Protein AF-A0A2D6TZF5-F1 (afdb_monomer)

Radius of gyration: 27.75 Å; Cα contacts (8 Å, |Δi|>4): 364; chains: 1; bounding box: 55×49×96 Å

Sequence (246 aa):
MKRGQVTTFIIVAVVILFVIVITVVFLQENKSEFSQIDPSIIEIRSLIMNCIEESGKKSLKLIGNQGGYYNKPNNYYNLGWTFIPYYYLKGQEFNPSIDEVEKEISKLINKNFNICIENQDFNNYLVSHSNPKSEIIIEEDKTLITIDSQVSINKEKNSEEIDLKKLPIEIPSKLLNMIDLSRFITESHANYEGNICISCISNKAGEYNLTVKIYDIENLTQFIAIFSNDNVSHPELFQFANKYNE

Solvent-accessible surface area (backbone atoms only — not comparable to full-atom values): 13670 Å² total; per-residue (Å²): 143,83,74,73,62,63,60,53,55,54,52,52,54,53,53,52,50,50,52,52,53,52,51,52,51,58,57,52,69,68,59,58,84,77,64,82,72,54,69,65,55,56,51,52,52,49,52,52,52,52,43,50,52,52,42,46,56,54,36,54,51,51,23,22,57,21,47,43,35,69,65,87,63,95,54,57,48,79,70,85,86,52,58,31,32,33,34,29,52,63,93,42,81,53,68,76,52,71,72,53,28,32,51,29,46,23,55,48,40,39,56,44,49,54,57,55,59,75,74,56,86,58,88,81,46,51,73,50,67,53,81,58,47,49,49,54,48,77,38,70,62,29,33,41,41,32,35,49,30,48,36,39,43,35,44,99,89,50,75,49,78,46,60,35,56,82,54,64,44,79,43,81,36,56,61,43,52,50,54,52,49,52,49,50,54,52,53,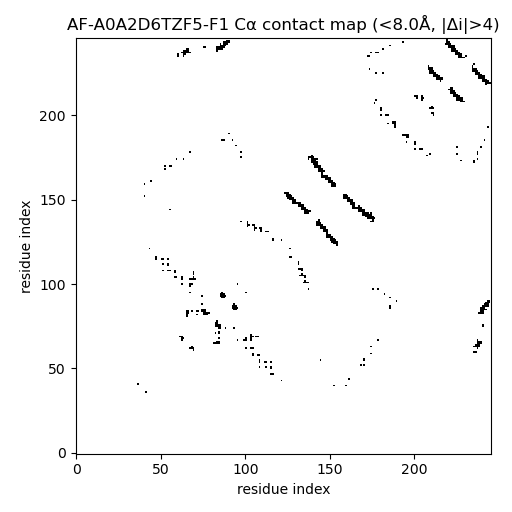48,27,69,74,45,86,72,43,74,61,61,68,59,53,52,52,56,27,53,78,66,50,36,46,80,47,80,42,82,64,70,84,61,25,34,42,39,40,39,31,44,64,88,34,88,91,69,45,55,46,35,25,36,25,38,32,55,72,134

Mean predicted aligned error: 8.27 Å

Structure (mmCIF, N/CA/C/O backbone):
data_AF-A0A2D6TZF5-F1
#
_entry.id   AF-A0A2D6TZF5-F1
#
loop_
_atom_site.group_PDB
_atom_site.id
_atom_site.type_symbol
_atom_site.label_atom_id
_atom_site.label_alt_id
_atom_site.label_comp_id
_atom_site.label_asym_id
_atom_site.label_entity_id
_atom_site.label_seq_id
_atom_site.pdbx_PDB_ins_code
_atom_site.Cartn_x
_atom_site.Cartn_y
_atom_site.Cartn_z
_atom_site.occupancy
_atom_site.B_iso_or_equiv
_atom_site.auth_seq_id
_atom_site.auth_comp_id
_atom_site.auth_asym_id
_atom_site.auth_atom_id
_atom_site.pdbx_PDB_model_num
ATOM 1 N N . MET A 1 1 ? -17.102 -34.369 -67.869 1.00 54.50 1 MET A N 1
ATOM 2 C CA . MET A 1 1 ? -16.702 -33.339 -66.882 1.00 54.50 1 MET A CA 1
ATOM 3 C C . MET A 1 1 ? -15.338 -33.687 -66.271 1.00 54.50 1 MET A C 1
ATOM 5 O O . MET A 1 1 ? -15.313 -34.397 -65.283 1.00 54.50 1 MET A O 1
ATOM 9 N N . LYS A 1 2 ? -14.204 -33.271 -66.867 1.00 56.75 2 LYS A N 1
ATOM 10 C CA . LYS A 1 2 ? -12.846 -33.397 -66.262 1.00 56.75 2 LYS A CA 1
ATOM 11 C C . LYS A 1 2 ? -11.860 -32.281 -66.688 1.00 56.75 2 LYS A C 1
ATOM 13 O O . LYS A 1 2 ? -10.657 -32.444 -66.559 1.00 56.75 2 LYS A O 1
ATOM 18 N N . ARG A 1 3 ? -12.342 -31.144 -67.221 1.00 57.31 3 ARG A N 1
ATOM 19 C CA . ARG A 1 3 ? -11.482 -30.016 -67.664 1.00 57.31 3 ARG A CA 1
ATOM 20 C C . ARG A 1 3 ? -11.604 -28.739 -66.815 1.00 57.31 3 ARG A C 1
ATOM 22 O O . ARG A 1 3 ? -10.764 -27.865 -66.951 1.00 57.31 3 ARG A O 1
ATOM 29 N N . GLY A 1 4 ? -12.589 -28.654 -65.913 1.00 58.03 4 GLY A N 1
ATOM 30 C CA . GLY A 1 4 ? -12.782 -27.500 -65.015 1.00 58.03 4 GLY A CA 1
ATOM 31 C C . GLY A 1 4 ? -12.064 -27.593 -63.663 1.00 58.03 4 GLY A C 1
ATOM 32 O O . GLY A 1 4 ? -12.026 -26.609 -62.942 1.00 58.03 4 GLY A O 1
ATOM 33 N N . GLN A 1 5 ? -11.500 -28.757 -63.319 1.00 65.12 5 GLN A N 1
ATOM 34 C CA . GLN A 1 5 ? -10.784 -28.966 -62.050 1.00 65.12 5 GLN A CA 1
ATOM 35 C C . GLN A 1 5 ? -9.341 -28.446 -62.108 1.00 65.12 5 GLN A C 1
ATOM 37 O O . GLN A 1 5 ? -8.804 -27.974 -61.113 1.00 65.12 5 GLN A O 1
ATOM 42 N N . VAL A 1 6 ? -8.714 -28.500 -63.287 1.00 78.00 6 VAL A N 1
ATOM 43 C CA . VAL A 1 6 ? -7.310 -28.099 -63.466 1.00 78.00 6 VAL A CA 1
ATOM 44 C C . VAL A 1 6 ? -7.140 -26.590 -63.266 1.00 78.00 6 VAL A C 1
ATOM 46 O O . VAL A 1 6 ? -6.181 -26.157 -62.637 1.00 78.00 6 VAL A O 1
ATOM 49 N N . THR A 1 7 ? -8.101 -25.783 -63.721 1.00 85.75 7 THR A N 1
ATOM 50 C CA . THR A 1 7 ? -8.085 -24.327 -63.515 1.00 85.75 7 THR A CA 1
ATOM 51 C C . THR A 1 7 ? -8.274 -23.946 -62.049 1.00 85.75 7 THR A C 1
ATOM 53 O O . THR A 1 7 ? -7.663 -22.984 -61.593 1.00 85.75 7 THR A O 1
ATOM 56 N N . THR A 1 8 ? -9.047 -24.721 -61.281 1.00 84.12 8 THR A N 1
ATOM 57 C CA . THR A 1 8 ? -9.246 -24.472 -59.846 1.00 84.12 8 THR A CA 1
ATOM 58 C C . THR A 1 8 ? -7.950 -24.668 -59.061 1.00 84.12 8 THR A C 1
ATOM 60 O O . THR A 1 8 ? -7.615 -23.836 -58.224 1.00 84.12 8 THR A O 1
ATOM 63 N N . PHE A 1 9 ? -7.175 -25.711 -59.375 1.00 85.31 9 PHE A N 1
ATOM 64 C CA . PHE A 1 9 ? -5.885 -25.953 -58.720 1.00 85.31 9 PHE A CA 1
ATOM 65 C C . PHE A 1 9 ? -4.854 -24.852 -58.999 1.00 85.31 9 PHE A C 1
ATOM 67 O O . PHE A 1 9 ? -4.118 -24.466 -58.093 1.00 85.31 9 PHE A O 1
ATOM 74 N N . ILE A 1 10 ? -4.832 -24.299 -60.217 1.00 91.69 10 ILE A N 1
ATOM 75 C CA . ILE A 1 10 ? -3.913 -23.207 -60.577 1.00 91.69 10 ILE A CA 1
ATOM 76 C C . ILE A 1 10 ? -4.251 -21.930 -59.798 1.00 91.69 10 ILE A C 1
ATOM 78 O O . ILE A 1 10 ? -3.353 -21.292 -59.252 1.00 91.69 10 ILE A O 1
ATOM 82 N N . ILE A 1 11 ? -5.536 -21.577 -59.689 1.00 92.94 11 ILE A N 1
ATOM 83 C CA . ILE A 1 11 ? -5.967 -20.381 -58.949 1.00 92.94 11 ILE A CA 1
ATOM 84 C C . ILE A 1 11 ? -5.606 -20.506 -57.464 1.00 92.94 11 ILE A C 1
ATOM 86 O O . ILE A 1 11 ? -5.061 -19.569 -56.886 1.00 92.94 11 ILE A O 1
ATOM 90 N N . VAL A 1 12 ? -5.838 -21.674 -56.856 1.00 92.94 12 VAL A N 1
ATOM 91 C CA . VAL A 1 12 ? -5.504 -21.915 -55.443 1.00 92.94 12 VAL A CA 1
ATOM 92 C C . VAL A 1 12 ? -3.997 -21.799 -55.193 1.00 92.94 12 VAL A C 1
ATOM 94 O O . VAL A 1 12 ? -3.593 -21.159 -54.225 1.00 92.94 12 VAL A O 1
ATOM 97 N N . ALA A 1 13 ? -3.158 -22.343 -56.079 1.00 93.19 13 ALA A N 1
ATOM 98 C CA . ALA A 1 13 ? -1.704 -22.237 -55.948 1.00 93.19 13 ALA A CA 1
ATOM 99 C C . ALA A 1 13 ? -1.214 -20.779 -56.004 1.00 93.19 13 ALA A C 1
ATOM 101 O O . ALA A 1 13 ? -0.360 -20.384 -55.212 1.00 93.19 13 ALA A O 1
ATOM 102 N N . VAL A 1 14 ? -1.789 -19.963 -56.894 1.00 96.19 14 VAL A N 1
ATOM 103 C CA . VAL A 1 14 ? -1.453 -18.534 -57.005 1.00 96.19 14 VAL A CA 1
ATOM 104 C C . VAL A 1 14 ? -1.886 -17.767 -55.755 1.00 96.19 14 VAL A C 1
ATOM 106 O O . VAL A 1 14 ? -1.106 -16.977 -55.231 1.00 96.19 14 VAL A O 1
ATOM 109 N N . VAL A 1 15 ? -3.085 -18.031 -55.227 1.00 96.31 15 VAL A N 1
ATOM 110 C CA . VAL A 1 15 ? -3.573 -17.389 -53.993 1.00 96.31 15 VAL A CA 1
ATOM 111 C C . VAL A 1 15 ? -2.677 -17.727 -52.802 1.00 96.31 15 VAL A C 1
ATOM 113 O O . VAL A 1 15 ? -2.295 -16.827 -52.058 1.00 96.31 15 VAL A O 1
ATOM 116 N N . ILE A 1 16 ? -2.282 -18.993 -52.645 1.00 96.12 16 ILE A N 1
ATOM 117 C CA . ILE A 1 16 ? -1.361 -19.410 -51.577 1.00 96.12 16 ILE A CA 1
ATOM 118 C C . ILE A 1 16 ? -0.016 -18.685 -51.706 1.00 96.12 16 ILE A C 1
ATOM 120 O O . ILE A 1 16 ? 0.527 -18.217 -50.708 1.00 96.12 16 ILE A O 1
ATOM 124 N N . LEU A 1 17 ? 0.500 -18.537 -52.929 1.00 96.19 17 LEU A N 1
ATOM 125 C CA . LEU A 1 17 ? 1.761 -17.840 -53.175 1.00 96.19 17 LEU A CA 1
ATOM 126 C C . LEU A 1 17 ? 1.670 -16.355 -52.795 1.00 96.19 17 LEU A C 1
ATOM 128 O O . LEU A 1 17 ? 2.574 -15.843 -52.139 1.00 96.19 17 LEU A O 1
ATOM 132 N N . PHE A 1 18 ? 0.557 -15.686 -53.110 1.00 95.69 18 PHE A N 1
ATOM 133 C CA . PHE A 1 18 ? 0.315 -14.310 -52.668 1.00 95.69 18 PHE A CA 1
ATOM 134 C C . PHE A 1 18 ? 0.220 -14.189 -51.148 1.00 95.69 18 PHE A C 1
ATOM 136 O O . PHE A 1 18 ? 0.824 -13.280 -50.586 1.00 95.69 18 PHE A O 1
ATOM 143 N N . VAL A 1 19 ? -0.478 -15.109 -50.476 1.00 96.00 19 VAL A N 1
ATOM 144 C CA . VAL A 1 19 ? -0.565 -15.111 -49.008 1.00 96.00 19 VAL A CA 1
ATOM 145 C C . VAL A 1 19 ? 0.827 -15.243 -48.391 1.00 96.00 19 VAL A C 1
ATOM 147 O O . VAL A 1 19 ? 1.175 -14.445 -47.529 1.00 96.00 19 VAL A O 1
ATOM 150 N N . ILE A 1 20 ? 1.656 -16.170 -48.880 1.00 95.94 20 ILE A N 1
ATOM 151 C CA . ILE A 1 20 ? 3.028 -16.355 -48.383 1.00 95.94 20 ILE A CA 1
ATOM 152 C C . ILE A 1 20 ? 3.863 -15.088 -48.591 1.00 95.94 20 ILE A C 1
ATOM 154 O O . ILE A 1 20 ? 4.527 -14.643 -47.658 1.00 95.94 20 ILE A O 1
ATOM 158 N N . VAL A 1 21 ? 3.821 -14.485 -49.784 1.00 94.88 21 VAL A N 1
ATOM 159 C CA . VAL A 1 21 ? 4.582 -13.260 -50.079 1.00 94.88 21 VAL A CA 1
ATOM 160 C C . VAL A 1 21 ? 4.141 -12.113 -49.171 1.00 94.88 21 VAL A C 1
ATOM 162 O O . VAL A 1 21 ? 4.990 -11.449 -48.585 1.00 94.88 21 VAL A O 1
ATOM 165 N N . ILE A 1 22 ? 2.832 -11.916 -48.991 1.00 92.44 22 ILE A N 1
ATOM 166 C CA . ILE A 1 22 ? 2.290 -10.874 -48.109 1.00 92.44 22 ILE A CA 1
ATOM 167 C C . ILE A 1 22 ? 2.730 -11.117 -46.663 1.00 92.44 22 ILE A C 1
ATOM 169 O O . ILE A 1 22 ? 3.223 -10.195 -46.019 1.00 92.44 22 ILE A O 1
ATOM 173 N N . THR A 1 23 ? 2.614 -12.347 -46.155 1.00 87.12 23 THR A N 1
ATOM 174 C CA . THR A 1 23 ? 3.048 -12.682 -44.793 1.00 87.12 23 THR A CA 1
ATOM 175 C C . THR A 1 23 ? 4.548 -12.455 -44.608 1.00 87.12 23 THR A C 1
ATOM 177 O O . THR A 1 23 ? 4.949 -11.899 -43.592 1.00 87.12 23 THR A O 1
ATOM 180 N N . VAL A 1 24 ? 5.387 -12.823 -45.581 1.00 89.38 24 VAL A N 1
ATOM 181 C CA . VAL A 1 24 ? 6.840 -12.605 -45.503 1.00 89.38 24 VAL A CA 1
ATOM 182 C C . VAL A 1 24 ? 7.184 -11.117 -45.508 1.00 89.38 24 VAL A C 1
ATOM 184 O O . VAL A 1 24 ? 8.003 -10.703 -44.693 1.00 89.38 24 VAL A O 1
ATOM 187 N N . VAL A 1 25 ? 6.544 -10.312 -46.360 1.00 87.50 25 VAL A N 1
ATOM 188 C CA . VAL A 1 25 ? 6.773 -8.858 -46.418 1.00 87.50 25 VAL A CA 1
ATOM 189 C C . VAL A 1 25 ? 6.342 -8.183 -45.112 1.00 87.50 25 VAL A C 1
ATOM 191 O O . VAL A 1 25 ? 7.126 -7.434 -44.536 1.00 87.50 25 VAL A O 1
ATOM 194 N N . PHE A 1 26 ? 5.171 -8.532 -44.568 1.00 83.00 26 PHE A N 1
ATOM 195 C CA . PHE A 1 26 ? 4.712 -8.020 -43.269 1.00 83.00 26 PHE A CA 1
ATOM 196 C C . PHE A 1 26 ? 5.617 -8.443 -42.101 1.00 83.00 26 PHE A C 1
ATOM 198 O O . PHE A 1 26 ? 5.822 -7.678 -41.160 1.00 83.00 26 PHE A O 1
ATOM 205 N N . LEU A 1 27 ? 6.186 -9.652 -42.146 1.00 77.88 27 LEU A N 1
ATOM 206 C CA . LEU A 1 27 ? 7.162 -10.103 -41.149 1.00 77.88 27 LEU A CA 1
ATOM 207 C C . LEU A 1 27 ? 8.531 -9.424 -41.314 1.00 77.88 27 LEU A C 1
ATOM 209 O O . LEU A 1 27 ? 9.272 -9.323 -40.338 1.00 77.88 27 LEU A O 1
ATOM 213 N N . GLN A 1 28 ? 8.886 -8.974 -42.521 1.00 72.50 28 GLN A N 1
ATOM 214 C CA . GLN A 1 28 ? 10.136 -8.257 -42.782 1.00 72.50 28 GLN A CA 1
ATOM 215 C C . GLN A 1 28 ? 10.055 -6.782 -42.386 1.00 72.50 28 GLN A C 1
ATOM 217 O O . GLN A 1 28 ? 11.013 -6.284 -41.804 1.00 72.50 28 GLN A O 1
ATOM 222 N N . GLU A 1 29 ? 8.928 -6.108 -42.620 1.00 62.97 29 GLU A N 1
ATOM 223 C CA . GLU A 1 29 ? 8.730 -4.720 -42.172 1.00 62.97 29 GLU A CA 1
ATOM 224 C C . GLU A 1 29 ? 8.644 -4.606 -40.641 1.00 62.97 29 GLU A C 1
ATOM 226 O O . GLU A 1 29 ? 9.069 -3.604 -40.075 1.00 62.97 29 GLU A O 1
ATOM 231 N N . ASN A 1 30 ? 8.214 -5.670 -39.951 1.00 56.38 30 ASN A N 1
ATOM 232 C CA . ASN A 1 30 ? 8.245 -5.752 -38.485 1.00 56.38 30 ASN A CA 1
ATOM 233 C C . ASN A 1 30 ? 9.602 -6.176 -37.899 1.00 56.38 30 ASN A C 1
ATOM 235 O O . ASN A 1 30 ? 9.745 -6.236 -36.678 1.00 56.38 30 ASN A O 1
ATOM 239 N N . LYS A 1 31 ? 10.627 -6.419 -38.727 1.00 50.06 31 LYS A N 1
ATOM 240 C CA . LYS A 1 31 ? 12.020 -6.380 -38.260 1.00 50.06 31 LYS A CA 1
ATOM 241 C C . LYS A 1 31 ? 12.483 -4.925 -38.231 1.00 50.06 31 LYS A C 1
ATOM 243 O O . LYS A 1 31 ? 13.452 -4.567 -38.897 1.00 50.06 31 LYS A O 1
ATOM 248 N N . SER A 1 32 ? 11.790 -4.088 -37.454 1.00 50.38 32 SER A N 1
ATOM 249 C CA . SER A 1 32 ? 12.400 -2.853 -36.967 1.00 50.38 32 SER A CA 1
ATOM 250 C C . SER A 1 32 ? 13.724 -3.238 -36.326 1.00 50.38 32 SER A C 1
ATOM 252 O O . SER A 1 32 ? 13.773 -4.264 -35.644 1.00 50.38 32 SER A O 1
ATOM 254 N N . GLU A 1 33 ? 14.768 -2.455 -36.579 1.00 48.34 33 GLU A N 1
ATOM 255 C CA . GLU A 1 33 ? 16.085 -2.559 -35.960 1.00 48.34 33 GLU A CA 1
ATOM 256 C C . GLU A 1 33 ? 15.980 -3.081 -34.521 1.00 48.34 33 GLU A C 1
ATOM 258 O O . GLU A 1 33 ? 15.733 -2.329 -33.583 1.00 48.34 33 GLU A O 1
ATOM 263 N N . PHE A 1 34 ? 16.164 -4.391 -34.331 1.00 47.06 34 PHE A N 1
ATOM 264 C CA . PHE A 1 34 ? 16.586 -4.916 -33.045 1.00 47.06 34 PHE A CA 1
ATOM 265 C C . PHE A 1 34 ? 18.036 -4.459 -32.939 1.00 47.06 34 PHE A C 1
ATOM 267 O O . PHE A 1 34 ? 18.972 -5.202 -33.245 1.00 47.06 34 PHE A O 1
ATOM 274 N N . SER A 1 35 ? 18.217 -3.182 -32.599 1.00 58.25 35 SER A N 1
ATOM 275 C CA . SER A 1 35 ? 19.436 -2.731 -31.963 1.00 58.25 35 SER A CA 1
ATOM 276 C C . SER A 1 35 ? 19.702 -3.750 -30.861 1.00 58.25 35 SER A C 1
ATOM 278 O O . SER A 1 35 ? 18.809 -4.101 -30.087 1.00 58.25 35 SER A O 1
ATOM 280 N N . GLN A 1 36 ? 20.888 -4.354 -30.882 1.00 66.94 36 GLN A N 1
ATOM 281 C CA . GLN A 1 36 ? 21.314 -5.215 -29.790 1.00 66.94 36 GLN A CA 1
ATOM 282 C C . GLN A 1 36 ? 21.307 -4.334 -28.543 1.00 66.94 36 GLN A C 1
ATOM 284 O O . GLN A 1 36 ? 22.229 -3.544 -28.349 1.00 66.94 36 GLN A O 1
ATOM 289 N N . ILE A 1 37 ? 20.221 -4.403 -27.768 1.00 73.69 37 ILE A N 1
ATOM 290 C CA . ILE A 1 37 ? 20.110 -3.703 -26.496 1.00 73.69 37 ILE A CA 1
ATOM 291 C C . ILE A 1 37 ? 21.286 -4.198 -25.669 1.00 73.69 37 ILE A C 1
ATOM 293 O O . ILE A 1 37 ? 21.480 -5.407 -25.513 1.00 73.69 37 ILE A O 1
ATOM 297 N N . ASP A 1 38 ? 22.103 -3.256 -25.214 1.00 82.12 38 ASP A N 1
ATOM 298 C CA . ASP A 1 38 ? 23.252 -3.542 -24.373 1.00 82.12 38 ASP A CA 1
ATOM 299 C C . ASP A 1 38 ? 22.765 -4.358 -23.158 1.00 82.12 38 ASP A C 1
ATOM 301 O O . ASP A 1 38 ? 21.874 -3.888 -22.440 1.00 82.12 38 ASP A O 1
ATOM 305 N N . PRO A 1 39 ? 23.294 -5.575 -22.916 1.00 85.56 39 PRO A N 1
ATOM 306 C CA . PRO A 1 39 ? 22.880 -6.408 -21.789 1.00 85.56 39 PRO A CA 1
ATOM 307 C C . PRO A 1 39 ? 22.903 -5.673 -20.443 1.00 85.56 39 PRO A C 1
ATOM 309 O O . PRO A 1 39 ? 22.072 -5.951 -19.580 1.00 85.56 39 PRO A O 1
ATOM 312 N N . SER A 1 40 ? 23.794 -4.692 -20.276 1.00 87.06 40 SER A N 1
ATOM 313 C CA . SER A 1 40 ? 23.847 -3.861 -19.073 1.00 87.06 40 SER A CA 1
ATOM 314 C C . SER A 1 40 ? 22.633 -2.937 -18.916 1.00 87.06 40 SER A C 1
ATOM 316 O O . SER A 1 40 ? 22.223 -2.673 -17.789 1.00 87.06 40 SER A O 1
ATOM 318 N N . ILE A 1 41 ? 22.002 -2.473 -20.001 1.00 87.69 41 ILE A N 1
ATOM 319 C CA . ILE A 1 41 ? 20.773 -1.667 -19.901 1.00 87.69 41 ILE A CA 1
ATOM 320 C C . ILE A 1 41 ? 19.592 -2.536 -19.455 1.00 87.69 41 ILE A C 1
ATOM 322 O O . ILE A 1 41 ? 18.771 -2.096 -18.650 1.00 87.69 41 ILE A O 1
ATOM 326 N N . ILE A 1 42 ? 19.541 -3.798 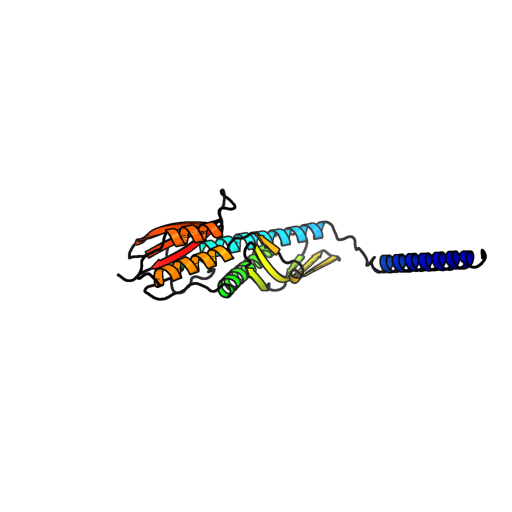-19.897 1.00 89.81 42 ILE A N 1
ATOM 327 C CA . ILE A 1 42 ? 18.538 -4.768 -19.428 1.00 89.81 42 ILE A CA 1
ATOM 328 C C . ILE A 1 42 ? 18.672 -4.981 -17.914 1.00 89.81 42 ILE A C 1
ATOM 330 O O . ILE A 1 42 ? 17.667 -4.994 -17.201 1.00 89.81 42 ILE A O 1
ATOM 334 N N . GLU A 1 43 ? 19.903 -5.100 -17.411 1.00 91.12 43 GLU A N 1
ATOM 335 C CA . GLU A 1 43 ? 20.178 -5.217 -15.977 1.00 91.12 43 GLU A CA 1
ATOM 336 C C . GLU A 1 43 ? 19.730 -3.965 -15.207 1.00 91.12 43 GLU A C 1
ATOM 338 O O . GLU A 1 43 ? 18.989 -4.086 -14.233 1.00 91.12 43 GLU A O 1
ATOM 343 N N . ILE A 1 44 ? 20.079 -2.762 -15.680 1.00 91.56 44 ILE A N 1
ATOM 344 C CA . ILE A 1 44 ? 19.653 -1.492 -15.063 1.00 91.56 44 ILE A CA 1
ATOM 345 C C . ILE A 1 44 ? 18.130 -1.377 -15.038 1.00 91.56 44 ILE A C 1
ATOM 347 O O . ILE A 1 44 ? 17.549 -1.043 -1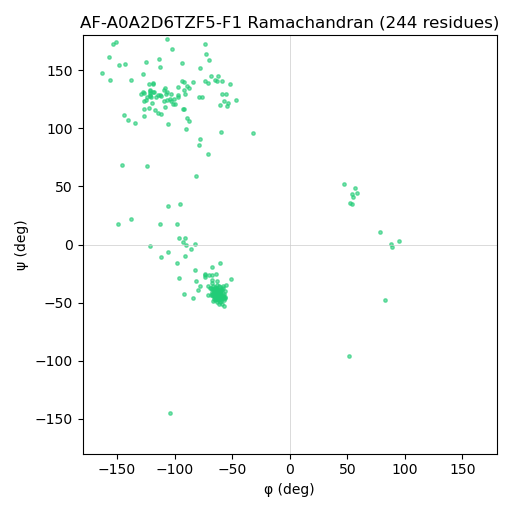4.005 1.00 91.56 44 ILE A O 1
ATOM 351 N N . ARG A 1 45 ? 17.461 -1.706 -16.146 1.00 91.75 45 ARG A N 1
ATOM 352 C CA . ARG A 1 45 ? 16.000 -1.731 -16.214 1.00 91.75 45 ARG A CA 1
ATOM 353 C C . ARG A 1 45 ? 15.419 -2.684 -15.175 1.00 91.75 45 ARG A C 1
ATOM 355 O O . ARG A 1 45 ? 14.481 -2.310 -14.477 1.00 91.75 45 ARG A O 1
ATOM 362 N N . SER A 1 46 ? 15.972 -3.889 -15.045 1.00 92.56 46 SER A N 1
ATOM 363 C CA . SER A 1 46 ? 15.525 -4.844 -14.030 1.00 92.56 46 SER A CA 1
ATOM 364 C C . SER A 1 46 ? 15.753 -4.322 -12.612 1.00 92.56 46 SER A C 1
ATOM 366 O O . SER A 1 46 ? 14.875 -4.489 -11.770 1.00 92.56 46 SER A O 1
ATOM 368 N N . LEU A 1 47 ? 16.892 -3.678 -12.339 1.00 93.06 47 LEU A N 1
ATOM 369 C CA . LEU A 1 47 ? 17.189 -3.077 -11.036 1.00 93.06 47 LEU A CA 1
ATOM 370 C C . LEU A 1 47 ? 16.174 -1.989 -10.679 1.00 93.06 47 LEU A C 1
ATOM 372 O O . LEU A 1 47 ? 15.648 -1.989 -9.567 1.00 93.06 47 LEU A O 1
ATOM 376 N N . ILE A 1 48 ? 15.850 -1.112 -11.631 1.00 92.94 48 ILE A N 1
ATOM 377 C CA . ILE A 1 48 ? 14.843 -0.061 -11.453 1.00 92.94 48 ILE A CA 1
ATOM 378 C C . ILE A 1 48 ? 13.473 -0.685 -11.174 1.00 92.94 48 ILE A C 1
ATOM 380 O O . ILE A 1 48 ? 12.848 -0.339 -10.175 1.00 92.94 48 ILE A O 1
ATOM 384 N N . MET A 1 49 ? 13.024 -1.639 -11.996 1.00 94.25 49 MET A N 1
ATOM 385 C CA . MET A 1 49 ? 11.713 -2.276 -11.814 1.00 94.25 49 MET A CA 1
ATOM 386 C C . MET A 1 49 ? 11.600 -2.991 -10.465 1.00 94.25 49 MET A C 1
ATOM 388 O O . MET A 1 49 ? 10.628 -2.771 -9.743 1.00 94.25 49 MET A O 1
ATOM 392 N N . ASN A 1 50 ? 12.618 -3.763 -10.078 1.00 94.81 50 ASN A N 1
ATOM 393 C CA . ASN A 1 50 ? 12.656 -4.443 -8.782 1.00 94.81 50 ASN A CA 1
ATOM 394 C C . ASN A 1 50 ? 12.609 -3.441 -7.625 1.00 94.81 50 ASN A C 1
ATOM 396 O O . ASN A 1 50 ? 11.923 -3.645 -6.628 1.00 94.81 50 ASN A O 1
ATOM 400 N N . CYS A 1 51 ? 13.333 -2.334 -7.750 1.00 93.50 51 CYS A N 1
ATOM 401 C CA . CYS A 1 51 ? 13.374 -1.316 -6.719 1.00 93.50 51 CYS A CA 1
ATOM 402 C C . CYS A 1 51 ? 12.028 -0.576 -6.573 1.00 93.50 51 CYS A C 1
ATOM 404 O O . CYS A 1 51 ? 11.595 -0.316 -5.446 1.00 93.50 51 CYS A O 1
ATOM 406 N N . ILE A 1 52 ? 11.318 -0.310 -7.676 1.00 94.12 52 ILE A N 1
ATOM 407 C CA . ILE A 1 52 ? 9.955 0.236 -7.639 1.00 94.12 52 ILE A CA 1
ATOM 408 C C . ILE A 1 52 ? 8.988 -0.771 -7.007 1.00 94.12 52 ILE A C 1
ATOM 410 O O . ILE A 1 52 ? 8.196 -0.386 -6.148 1.00 94.12 52 ILE A O 1
ATOM 414 N N . GLU A 1 53 ? 9.062 -2.048 -7.384 1.00 96.31 53 GLU A N 1
ATOM 415 C CA . GLU A 1 53 ? 8.218 -3.105 -6.821 1.00 96.31 53 GLU A CA 1
ATOM 416 C C . GLU A 1 53 ? 8.416 -3.230 -5.300 1.00 96.31 53 GLU A C 1
ATOM 418 O O . GLU A 1 53 ? 7.452 -3.211 -4.531 1.00 96.31 53 GLU A O 1
ATOM 423 N N . GLU A 1 54 ? 9.666 -3.260 -4.838 1.00 95.25 54 GLU A N 1
ATOM 424 C CA . GLU A 1 54 ? 9.999 -3.310 -3.413 1.00 95.25 54 GLU A CA 1
ATOM 425 C C . GLU A 1 54 ? 9.569 -2.039 -2.670 1.00 95.25 54 GLU A C 1
ATOM 427 O O . GLU A 1 54 ? 9.105 -2.099 -1.527 1.00 95.25 54 GLU A O 1
ATOM 432 N N . SER A 1 55 ? 9.680 -0.879 -3.319 1.00 94.38 55 SER A N 1
ATOM 433 C CA . SER A 1 55 ? 9.134 0.379 -2.809 1.00 94.38 55 SER A CA 1
ATOM 434 C C . SER A 1 55 ? 7.613 0.301 -2.659 1.00 94.38 55 SER A C 1
ATOM 436 O O . SER A 1 55 ? 7.092 0.668 -1.603 1.00 94.38 55 SER A O 1
ATOM 438 N N . GLY A 1 56 ? 6.899 -0.239 -3.649 1.00 96.19 56 GLY A N 1
ATOM 439 C CA . GLY A 1 56 ? 5.462 -0.494 -3.579 1.00 96.19 56 GLY A CA 1
ATOM 440 C C . GLY A 1 56 ? 5.093 -1.390 -2.395 1.00 96.19 56 GLY A C 1
ATOM 441 O O . GLY A 1 56 ? 4.305 -0.977 -1.546 1.00 96.19 56 GLY A O 1
ATOM 442 N N . LYS A 1 57 ? 5.738 -2.558 -2.250 1.00 97.06 57 LYS A N 1
ATOM 443 C CA . LYS A 1 57 ? 5.485 -3.501 -1.138 1.00 97.06 57 LYS A CA 1
ATOM 444 C C . LYS A 1 57 ? 5.694 -2.854 0.231 1.00 97.06 57 LYS A C 1
ATOM 446 O O . LYS A 1 57 ? 4.858 -2.983 1.126 1.00 97.06 57 LYS A O 1
ATOM 451 N N . LYS A 1 58 ? 6.800 -2.121 0.404 1.00 95.94 58 LYS A N 1
ATOM 452 C CA . LYS A 1 58 ? 7.088 -1.374 1.642 1.00 95.94 58 LYS A CA 1
ATOM 453 C C . LYS A 1 58 ? 6.046 -0.288 1.901 1.00 95.94 58 LYS A C 1
ATOM 455 O O . LYS A 1 58 ? 5.672 -0.079 3.054 1.00 95.94 58 LYS A O 1
ATOM 460 N N . SER A 1 59 ? 5.579 0.376 0.845 1.00 96.44 59 SER A N 1
ATOM 461 C CA . SER A 1 59 ? 4.580 1.441 0.931 1.00 96.44 59 SER A CA 1
ATOM 462 C C . SER A 1 59 ? 3.224 0.905 1.380 1.00 96.44 59 SER A C 1
ATOM 464 O O . SER A 1 59 ? 2.669 1.426 2.343 1.00 96.44 59 SER A O 1
ATOM 466 N N . LEU A 1 60 ? 2.737 -0.181 0.770 1.00 97.50 60 LEU A N 1
ATOM 467 C CA . LEU A 1 60 ? 1.491 -0.841 1.175 1.00 97.50 60 LEU A CA 1
ATOM 468 C C . LEU A 1 60 ? 1.553 -1.318 2.628 1.00 97.50 60 LEU A C 1
ATOM 470 O O . LEU A 1 60 ? 0.639 -1.054 3.406 1.00 97.50 60 LEU A O 1
ATOM 474 N N . LYS A 1 61 ? 2.672 -1.935 3.028 1.00 97.12 61 LYS A N 1
ATOM 475 C CA . LYS A 1 61 ? 2.880 -2.370 4.413 1.00 97.12 61 LYS A CA 1
ATOM 476 C C . LYS A 1 61 ?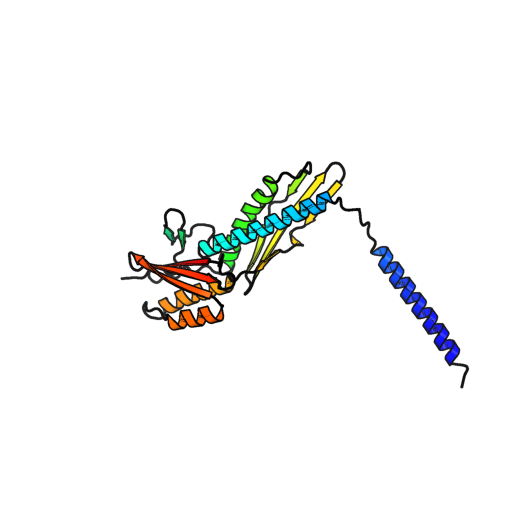 2.848 -1.202 5.401 1.00 97.12 61 LYS A C 1
ATOM 478 O O . LYS A 1 61 ? 2.244 -1.319 6.463 1.00 97.12 61 LYS A O 1
ATOM 483 N N . LEU A 1 62 ? 3.508 -0.086 5.081 1.00 96.88 62 LEU A N 1
ATOM 484 C CA . LEU A 1 62 ? 3.506 1.093 5.950 1.00 96.88 62 LEU A CA 1
ATOM 485 C C . LEU A 1 62 ? 2.103 1.702 6.059 1.00 96.88 62 LEU A C 1
ATOM 487 O O . LEU A 1 62 ? 1.660 1.986 7.166 1.00 96.88 62 LEU A O 1
ATOM 491 N N . ILE A 1 63 ? 1.408 1.851 4.932 1.00 97.62 63 ILE A N 1
ATOM 492 C CA . ILE A 1 63 ? 0.051 2.400 4.868 1.00 97.62 63 ILE A CA 1
ATOM 493 C C . ILE A 1 63 ? -0.933 1.534 5.655 1.00 97.62 63 ILE A C 1
ATOM 495 O O . ILE A 1 63 ? -1.707 2.072 6.444 1.00 97.62 63 ILE A O 1
ATOM 499 N N . GLY A 1 64 ? -0.875 0.207 5.514 1.00 97.50 64 GLY A N 1
ATOM 500 C CA . GLY A 1 64 ? -1.696 -0.702 6.314 1.00 97.50 64 GLY A CA 1
ATOM 501 C C . GLY A 1 64 ? -1.418 -0.544 7.811 1.00 97.50 64 GLY A C 1
ATOM 502 O O . GLY A 1 64 ? -2.326 -0.280 8.604 1.00 97.50 64 GLY A O 1
ATOM 503 N N . ASN A 1 65 ? -0.139 -0.544 8.196 1.00 96.69 65 ASN A N 1
ATOM 504 C CA . ASN A 1 65 ? 0.279 -0.281 9.575 1.00 96.69 65 ASN A CA 1
ATOM 505 C C . ASN A 1 65 ? -0.129 1.114 10.085 1.00 96.69 65 ASN A C 1
ATOM 507 O O . ASN A 1 65 ? -0.075 1.368 11.283 1.00 96.69 65 ASN A O 1
ATOM 511 N N . GLN A 1 66 ? -0.497 2.050 9.222 1.00 97.38 66 GLN A N 1
ATOM 512 C CA . GLN A 1 66 ? -0.928 3.393 9.611 1.00 97.38 66 GLN A CA 1
ATOM 513 C C . GLN A 1 66 ? -2.410 3.633 9.308 1.00 97.38 66 GLN A C 1
ATOM 515 O O . GLN A 1 66 ? -2.859 4.779 9.278 1.00 97.38 66 GLN A O 1
ATOM 520 N N . GLY A 1 67 ? -3.176 2.558 9.100 1.00 97.69 67 GLY A N 1
ATOM 521 C CA . GLY A 1 67 ? -4.619 2.610 8.886 1.00 97.69 67 GLY A CA 1
ATOM 522 C C . GLY A 1 67 ? -4.997 3.473 7.690 1.00 97.69 67 GLY A C 1
ATOM 523 O O . GLY A 1 67 ? -5.886 4.312 7.795 1.00 97.69 67 GLY A O 1
ATOM 524 N N . GLY A 1 68 ? -4.284 3.332 6.575 1.00 97.81 68 GLY A N 1
ATOM 525 C CA . GLY A 1 68 ? -4.594 4.044 5.335 1.00 97.81 68 GLY A CA 1
ATOM 526 C C . GLY A 1 68 ? -3.931 5.416 5.183 1.00 97.81 68 GLY A C 1
ATOM 527 O O . GLY A 1 68 ? -4.088 6.039 4.138 1.00 97.81 68 GLY A O 1
ATOM 528 N N . TYR A 1 69 ? -3.168 5.888 6.173 1.00 98.06 69 TYR A N 1
ATOM 529 C CA . TYR A 1 69 ? -2.569 7.225 6.156 1.00 98.06 69 TYR A CA 1
ATOM 530 C C . TYR A 1 69 ? -1.046 7.179 6.101 1.00 98.06 69 TYR A C 1
ATOM 532 O O . TYR A 1 69 ? -0.420 6.576 6.962 1.00 98.06 69 TYR A O 1
ATOM 540 N N . TYR A 1 70 ? -0.426 7.894 5.160 1.00 96.69 70 TYR A N 1
ATOM 541 C CA . TYR A 1 70 ? 1.014 8.157 5.223 1.00 96.69 70 TYR A CA 1
ATOM 542 C C . TYR A 1 70 ? 1.294 9.368 6.119 1.00 96.69 70 TYR A C 1
ATOM 544 O O . TYR A 1 70 ? 2.170 9.349 6.988 1.00 96.69 70 TYR A O 1
ATOM 552 N N . ASN A 1 71 ? 0.522 10.436 5.923 1.00 94.81 71 ASN A N 1
ATOM 553 C CA . ASN A 1 71 ? 0.582 11.624 6.756 1.00 94.81 71 ASN A CA 1
ATOM 554 C C . ASN A 1 71 ? -0.333 11.475 7.963 1.00 94.81 71 ASN A C 1
ATOM 556 O O . ASN A 1 71 ? -1.499 11.115 7.843 1.00 94.81 71 ASN A O 1
ATOM 560 N N . LYS A 1 72 ? 0.190 11.839 9.131 1.00 96.31 72 LYS A N 1
ATOM 561 C CA . LYS A 1 72 ? -0.554 11.823 10.387 1.00 96.31 72 LYS A CA 1
ATOM 562 C C . LYS A 1 72 ? -1.855 12.646 10.268 1.00 96.31 72 LYS A C 1
ATOM 564 O O . LYS A 1 72 ? -1.755 13.853 10.029 1.00 96.31 72 LYS A O 1
ATOM 569 N N . PRO A 1 73 ? -3.044 12.043 10.460 1.00 97.06 73 PRO A N 1
ATOM 570 C CA . PRO A 1 73 ? -4.308 12.772 10.400 1.00 97.06 73 PRO A CA 1
ATOM 571 C C . PRO A 1 73 ? -4.499 13.652 11.643 1.00 97.06 73 PRO A C 1
ATOM 573 O O . PRO A 1 73 ? -3.729 13.579 12.601 1.00 97.06 73 PRO A O 1
ATOM 576 N N . ASN A 1 74 ? -5.543 14.484 11.654 1.00 97.12 74 ASN A N 1
ATOM 577 C CA . ASN A 1 74 ? -5.856 15.341 12.807 1.00 97.12 74 ASN A CA 1
ATOM 578 C C . ASN A 1 74 ? -6.262 14.527 14.045 1.00 97.12 74 ASN A C 1
ATOM 580 O O . ASN A 1 74 ? -5.869 14.860 15.162 1.00 97.12 74 ASN A O 1
ATOM 584 N N . ASN A 1 75 ? -7.017 13.444 13.838 1.00 97.00 75 ASN A N 1
ATOM 585 C CA . ASN A 1 75 ? -7.516 12.574 14.897 1.00 97.00 75 ASN A CA 1
ATOM 586 C C . ASN A 1 75 ? -6.722 11.269 14.908 1.00 97.00 75 ASN A C 1
ATOM 588 O O . ASN A 1 75 ? -6.919 10.396 14.066 1.00 97.00 75 ASN A O 1
ATOM 592 N N . TYR A 1 76 ? -5.818 11.135 15.874 1.00 96.75 76 TYR A N 1
ATOM 593 C CA . TYR A 1 76 ? -4.989 9.945 16.018 1.00 96.75 76 TYR A CA 1
ATOM 594 C C . TYR A 1 76 ? -4.652 9.665 17.484 1.00 96.75 76 TYR A C 1
ATOM 596 O O . TYR A 1 76 ? -4.600 10.570 18.322 1.00 96.75 76 TYR A O 1
ATOM 604 N N . TYR A 1 77 ? -4.376 8.402 17.781 1.00 94.56 77 TYR A N 1
ATOM 605 C CA . TYR A 1 77 ? -3.729 7.964 19.004 1.00 94.56 77 TYR A CA 1
ATOM 606 C C . TYR A 1 77 ? -2.211 7.920 18.795 1.00 94.56 77 TYR A C 1
ATOM 608 O O . TYR A 1 77 ? -1.721 7.367 17.808 1.00 94.56 77 TYR A O 1
ATOM 616 N N . ASN A 1 78 ? -1.454 8.539 19.701 1.00 93.50 78 ASN A N 1
ATOM 617 C CA . ASN A 1 78 ? 0.002 8.601 19.610 1.00 93.50 78 ASN A CA 1
ATOM 618 C C . ASN A 1 78 ? 0.638 7.441 20.383 1.00 93.50 78 ASN A C 1
ATOM 620 O O . ASN A 1 78 ? 0.541 7.404 21.606 1.00 93.50 78 ASN A O 1
ATOM 624 N N . LEU A 1 79 ? 1.348 6.554 19.686 1.00 88.94 79 LEU A N 1
ATOM 625 C CA . LEU A 1 79 ? 2.128 5.470 20.294 1.00 88.94 79 LEU A CA 1
ATOM 626 C C . LEU A 1 79 ? 3.587 5.875 20.582 1.00 88.94 79 LEU A C 1
ATOM 628 O O . LEU A 1 79 ? 4.404 5.041 20.963 1.00 88.94 79 LEU A O 1
ATOM 632 N N . GLY A 1 80 ? 3.947 7.144 20.370 1.00 90.56 80 GLY A N 1
ATOM 633 C CA . GLY A 1 80 ? 5.291 7.692 20.565 1.00 90.56 80 GLY A CA 1
ATOM 634 C C . GLY A 1 80 ? 6.218 7.447 19.374 1.00 90.56 80 GLY A C 1
ATOM 635 O O . GLY A 1 80 ? 6.842 8.383 18.884 1.00 90.56 80 GLY A O 1
ATOM 636 N N . TRP A 1 81 ? 6.270 6.213 18.872 1.00 89.44 81 TRP A N 1
ATOM 637 C CA . TRP A 1 81 ? 7.063 5.824 17.695 1.00 89.44 81 TRP A CA 1
ATOM 638 C C . TRP A 1 81 ? 6.244 5.770 16.395 1.00 89.44 81 TRP A C 1
ATOM 640 O O . TRP A 1 81 ? 6.814 5.770 15.307 1.00 89.44 81 TRP A O 1
ATOM 650 N N . THR A 1 82 ? 4.913 5.739 16.498 1.00 93.25 82 THR A N 1
ATOM 651 C CA . THR A 1 82 ? 3.981 5.838 15.368 1.00 93.25 82 THR A CA 1
ATOM 652 C C . THR A 1 82 ? 2.661 6.468 15.820 1.00 93.25 82 THR A C 1
ATOM 654 O O . THR A 1 82 ? 2.447 6.717 17.010 1.00 93.25 82 THR A O 1
ATOM 657 N N . PHE A 1 83 ? 1.766 6.719 14.873 1.00 95.50 83 PHE A N 1
ATOM 658 C CA . PHE A 1 83 ? 0.384 7.103 15.127 1.00 95.50 83 PHE A CA 1
ATOM 659 C C . PHE A 1 83 ? -0.566 5.996 14.671 1.00 95.50 83 PHE A C 1
ATOM 661 O O . PHE A 1 83 ? -0.252 5.256 13.742 1.00 95.50 83 PHE A O 1
ATOM 668 N N . ILE A 1 84 ? -1.733 5.928 15.307 1.00 96.69 84 ILE A N 1
ATOM 669 C CA . ILE A 1 84 ? -2.869 5.110 14.881 1.00 96.69 84 ILE A CA 1
ATOM 670 C C . ILE A 1 84 ? -4.043 6.053 14.618 1.00 96.69 84 ILE A C 1
ATOM 672 O O . ILE A 1 84 ? -4.409 6.796 15.531 1.00 96.69 84 ILE A O 1
ATOM 676 N N . PRO A 1 85 ? -4.626 6.083 13.412 1.00 97.88 85 PRO A N 1
ATOM 677 C CA . PRO A 1 85 ? -5.763 6.952 13.133 1.00 97.88 85 PRO A CA 1
ATOM 678 C C . PRO A 1 85 ? -6.976 6.531 13.966 1.00 97.88 85 PRO A C 1
ATOM 680 O O . PRO A 1 85 ? -7.232 5.338 14.146 1.00 97.88 85 PRO A O 1
ATOM 683 N N . TYR A 1 86 ? -7.737 7.512 14.453 1.00 97.25 86 TYR A N 1
ATOM 684 C CA . TYR A 1 86 ? -9.082 7.216 14.928 1.00 97.25 86 TYR A CA 1
ATOM 685 C C . TYR A 1 86 ? -10.003 7.088 13.729 1.00 97.25 86 TYR A C 1
ATOM 687 O O . TYR A 1 86 ? -10.050 7.999 12.913 1.00 97.25 86 TYR A O 1
ATOM 695 N N . TYR A 1 87 ? -10.729 5.984 13.647 1.00 96.81 87 TYR A N 1
ATOM 696 C CA . TYR A 1 87 ? -11.774 5.759 12.648 1.00 96.81 87 TYR A CA 1
ATOM 697 C C . TYR A 1 87 ? -13.149 6.095 13.210 1.00 96.81 87 TYR A C 1
ATOM 699 O O . TYR A 1 87 ? -14.021 6.575 12.493 1.00 96.81 87 TYR A O 1
ATOM 707 N N . TYR A 1 88 ? -13.300 5.946 14.522 1.00 93.94 88 TYR A N 1
ATOM 708 C CA . TYR A 1 88 ? -14.423 6.451 15.285 1.00 93.94 88 TYR A CA 1
ATOM 709 C C . TYR A 1 88 ? -13.915 7.237 16.488 1.00 93.94 88 TYR A C 1
ATOM 711 O O . TYR A 1 88 ? -13.085 6.747 17.257 1.00 93.94 88 TYR A O 1
ATOM 719 N N . LEU A 1 89 ? -14.416 8.452 16.681 1.00 93.44 89 LEU A N 1
ATOM 720 C CA . LEU A 1 89 ? -14.084 9.269 17.841 1.00 93.44 89 LEU A CA 1
ATOM 721 C C . LEU A 1 89 ? -15.336 9.993 18.329 1.00 93.44 89 LEU A C 1
ATOM 723 O O . LEU A 1 89 ? -15.788 10.960 17.720 1.00 93.44 89 LEU A O 1
ATOM 727 N N . LYS A 1 90 ? -15.872 9.534 19.465 1.00 90.88 90 LYS A N 1
ATOM 728 C CA . LYS A 1 90 ? -16.950 10.201 20.213 1.00 90.88 90 LYS A CA 1
ATOM 729 C C . LYS A 1 90 ? -18.214 10.497 19.388 1.00 90.88 90 LYS A C 1
ATOM 731 O O . LYS A 1 90 ? -18.811 11.562 19.530 1.00 90.88 90 LYS A O 1
ATOM 736 N N . GLY A 1 91 ? -18.633 9.559 18.536 1.00 88.69 91 GLY A N 1
ATOM 737 C CA . GLY A 1 91 ? -19.831 9.720 17.698 1.00 88.69 91 GLY A CA 1
ATOM 738 C C . GLY A 1 91 ? -19.569 10.250 16.292 1.00 88.69 91 GLY A C 1
ATOM 739 O O . GLY A 1 91 ? -20.520 10.489 15.558 1.00 88.69 91 GLY A O 1
ATOM 740 N N . GLN A 1 92 ? -18.306 10.456 15.915 1.00 92.56 92 GLN A N 1
ATOM 741 C CA . GLN A 1 92 ? -17.925 10.900 14.576 1.00 92.56 92 GLN A CA 1
ATOM 742 C C . GLN A 1 92 ? -17.047 9.855 13.892 1.00 92.56 92 GLN A C 1
ATOM 744 O O . GLN A 1 92 ? -16.140 9.297 14.515 1.00 92.56 92 GLN A O 1
ATOM 749 N N . GLU A 1 93 ? -17.315 9.622 12.609 1.00 93.69 93 GLU A N 1
ATOM 750 C CA . GLU A 1 93 ? -16.548 8.721 11.755 1.00 93.69 93 GLU A CA 1
ATOM 751 C C . GLU A 1 93 ? -15.459 9.473 10.987 1.00 93.69 93 GLU A C 1
ATOM 753 O O . GLU A 1 93 ? -15.658 10.586 10.501 1.00 93.69 93 GLU A O 1
ATOM 758 N N . PHE A 1 94 ? -14.302 8.833 10.876 1.00 96.31 94 PHE A N 1
ATOM 759 C CA . PHE A 1 94 ? -13.087 9.355 10.251 1.00 96.31 94 PHE A CA 1
ATOM 760 C C . PHE A 1 94 ? -12.397 8.285 9.393 1.00 96.31 94 PHE A C 1
ATOM 762 O O . PHE A 1 94 ? -11.196 8.367 9.147 1.00 96.31 94 PHE A O 1
ATOM 769 N N . ASN A 1 95 ? -13.144 7.261 8.966 1.00 95.00 95 ASN A N 1
ATOM 770 C CA . ASN A 1 95 ? -12.641 6.242 8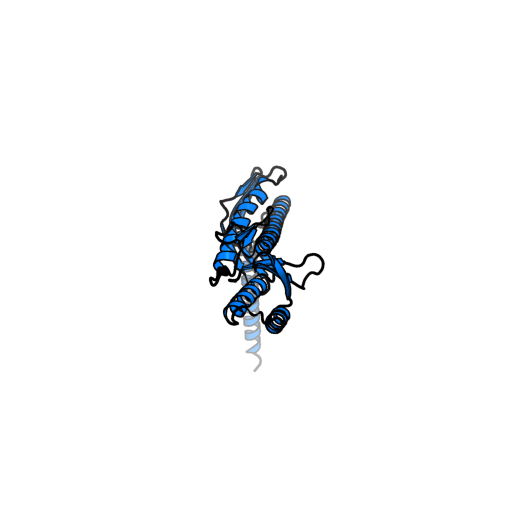.048 1.00 95.00 95 ASN A CA 1
ATOM 771 C C . ASN A 1 95 ? -12.187 6.922 6.737 1.00 95.00 95 ASN A C 1
ATOM 773 O O . ASN A 1 95 ? -12.976 7.681 6.165 1.00 95.00 95 ASN A O 1
ATOM 777 N N . PRO A 1 96 ? -10.973 6.655 6.225 1.00 97.19 96 PRO A N 1
ATOM 778 C CA . PRO A 1 96 ? -10.572 7.145 4.917 1.00 97.19 96 PRO A CA 1
ATOM 779 C C . PRO A 1 96 ? -11.376 6.450 3.813 1.00 97.19 96 PRO A C 1
ATOM 781 O O . PRO A 1 96 ? -11.703 5.260 3.882 1.00 97.19 96 PRO A O 1
ATOM 784 N N . SER A 1 97 ? -11.669 7.198 2.757 1.00 97.50 97 SER A N 1
ATOM 785 C CA . SER A 1 97 ? -12.119 6.640 1.482 1.00 97.50 97 SER A CA 1
ATOM 786 C C . SER A 1 97 ? -10.982 5.892 0.775 1.00 97.50 97 SER A C 1
ATOM 788 O O . SER A 1 97 ? -9.804 6.141 1.036 1.00 97.50 97 SER A O 1
ATOM 790 N N . ILE A 1 98 ? -11.325 4.992 -0.151 1.00 98.25 98 ILE A N 1
ATOM 791 C CA . ILE A 1 98 ? -10.335 4.269 -0.970 1.00 98.25 98 ILE A CA 1
ATOM 792 C C . ILE A 1 98 ? -9.450 5.270 -1.730 1.00 98.25 98 ILE A C 1
ATOM 794 O O . ILE A 1 98 ? -8.229 5.209 -1.606 1.00 98.25 98 ILE A O 1
ATOM 798 N N . ASP A 1 99 ? -10.055 6.272 -2.376 1.00 98.50 99 ASP A N 1
ATOM 799 C CA . ASP A 1 99 ? -9.350 7.352 -3.075 1.00 98.50 99 ASP A CA 1
ATOM 800 C C . ASP A 1 99 ? -8.343 8.106 -2.187 1.00 98.50 99 ASP A C 1
ATOM 802 O O . ASP A 1 99 ? -7.318 8.599 -2.664 1.00 98.50 99 ASP A O 1
ATOM 806 N N . GLU A 1 100 ? -8.641 8.286 -0.896 1.00 98.25 100 GLU A N 1
ATOM 807 C CA . GLU A 1 100 ? -7.710 8.914 0.047 1.00 98.25 100 GLU A CA 1
ATOM 808 C C . GLU A 1 100 ? -6.528 7.997 0.349 1.00 98.25 100 GLU A C 1
ATOM 810 O O . GLU A 1 100 ? -5.387 8.462 0.314 1.00 98.25 100 GLU A O 1
ATOM 815 N N . VAL A 1 101 ? -6.777 6.705 0.576 1.00 98.50 101 VAL A N 1
ATOM 816 C CA . VAL A 1 101 ? -5.710 5.718 0.794 1.00 98.50 101 VAL A CA 1
ATOM 817 C C . VAL A 1 101 ? -4.807 5.615 -0.438 1.00 98.50 101 VAL A C 1
ATOM 819 O O . VAL A 1 101 ? -3.583 5.657 -0.310 1.00 98.50 101 VAL A O 1
ATOM 822 N N . GLU A 1 102 ? -5.379 5.576 -1.641 1.00 98.69 102 GLU A N 1
ATOM 823 C CA . GLU A 1 102 ? -4.644 5.581 -2.912 1.00 98.69 102 GLU A CA 1
ATOM 824 C C . GLU A 1 102 ? -3.748 6.817 -3.058 1.00 98.69 102 GLU A C 1
ATOM 826 O O . GLU A 1 102 ? -2.572 6.708 -3.422 1.00 98.69 102 GLU A O 1
ATOM 831 N N . LYS A 1 103 ? -4.256 8.003 -2.698 1.00 98.56 103 LYS A N 1
ATOM 832 C CA . LYS A 1 103 ? -3.466 9.245 -2.690 1.00 98.56 103 LYS A CA 1
ATOM 833 C C . LYS A 1 103 ? -2.329 9.198 -1.671 1.00 98.56 103 LYS A C 1
ATOM 835 O O . LYS A 1 103 ? -1.243 9.705 -1.958 1.00 98.56 103 LYS A O 1
ATOM 840 N N . GLU A 1 104 ? -2.546 8.626 -0.490 1.00 98.38 104 GLU A N 1
ATOM 841 C CA . GLU A 1 104 ? -1.496 8.476 0.524 1.00 98.38 104 GLU A CA 1
ATOM 842 C C . GLU A 1 104 ? -0.409 7.482 0.076 1.00 98.38 104 GLU A C 1
ATOM 844 O O . GLU A 1 104 ? 0.780 7.784 0.217 1.00 98.38 104 GLU A O 1
ATOM 849 N N . ILE A 1 105 ? -0.786 6.364 -0.559 1.00 98.19 105 ILE A N 1
ATOM 850 C CA . ILE A 1 105 ? 0.156 5.417 -1.182 1.00 98.19 105 ILE A CA 1
ATOM 851 C C . ILE A 1 105 ? 0.953 6.110 -2.298 1.00 98.19 105 ILE A C 1
ATOM 853 O O . ILE A 1 105 ? 2.181 6.012 -2.323 1.00 98.19 105 ILE A O 1
ATOM 857 N N . SER A 1 106 ? 0.281 6.859 -3.180 1.00 98.12 106 SER A N 1
ATOM 858 C CA . SER A 1 106 ? 0.918 7.591 -4.285 1.00 98.12 106 SER A CA 1
ATOM 859 C C . SER A 1 106 ? 1.998 8.552 -3.779 1.00 98.12 106 SER A C 1
ATOM 861 O O . SER A 1 106 ? 3.132 8.548 -4.266 1.00 98.12 106 SER A O 1
ATOM 863 N N . LYS A 1 107 ? 1.704 9.336 -2.730 1.00 97.31 107 LYS A N 1
ATOM 864 C CA . LYS A 1 107 ? 2.683 10.243 -2.100 1.00 97.31 107 LYS A CA 1
ATOM 865 C C . LYS A 1 107 ? 3.932 9.497 -1.632 1.00 97.31 107 LYS A C 1
ATOM 867 O O . LYS A 1 107 ? 5.050 9.966 -1.859 1.00 97.31 107 LYS A O 1
ATOM 872 N N . LEU A 1 108 ? 3.744 8.353 -0.979 1.00 96.19 108 LEU A N 1
ATOM 873 C CA . LEU A 1 108 ? 4.836 7.549 -0.447 1.00 96.19 108 LEU A CA 1
ATOM 874 C C . LEU A 1 108 ? 5.683 6.920 -1.563 1.00 96.19 108 LEU A C 1
ATOM 876 O O . LEU A 1 108 ? 6.911 6.990 -1.507 1.00 96.19 108 LEU A O 1
ATOM 880 N N . ILE A 1 109 ? 5.047 6.386 -2.607 1.00 96.50 109 ILE A N 1
ATOM 881 C CA . ILE A 1 109 ? 5.741 5.819 -3.770 1.00 96.50 109 ILE A CA 1
ATOM 882 C C . ILE A 1 109 ? 6.531 6.895 -4.511 1.00 96.50 109 ILE A C 1
ATOM 884 O O . ILE A 1 109 ? 7.706 6.678 -4.790 1.00 96.50 109 ILE A O 1
ATOM 888 N N . ASN A 1 110 ? 5.948 8.071 -4.766 1.00 95.94 110 ASN A N 1
ATOM 889 C CA . ASN A 1 110 ? 6.647 9.168 -5.449 1.00 95.94 110 ASN A CA 1
ATOM 890 C C . ASN A 1 110 ? 7.891 9.615 -4.666 1.00 95.94 110 ASN A C 1
ATOM 892 O O . ASN A 1 110 ? 8.934 9.886 -5.255 1.00 95.94 110 ASN A O 1
ATOM 896 N N . LYS A 1 111 ? 7.809 9.642 -3.329 1.00 94.44 111 LYS A N 1
ATOM 897 C CA . LYS A 1 111 ? 8.955 9.942 -2.461 1.00 94.44 111 LYS A CA 1
ATOM 898 C C . LYS A 1 111 ? 10.037 8.861 -2.546 1.00 94.44 111 LYS A C 1
ATOM 900 O O . LYS A 1 111 ? 11.218 9.180 -2.666 1.00 94.44 111 LYS A O 1
ATOM 905 N N . ASN A 1 112 ? 9.643 7.593 -2.469 1.00 93.25 112 ASN A N 1
ATOM 906 C CA . ASN A 1 112 ? 10.574 6.467 -2.482 1.00 93.25 112 ASN A CA 1
ATOM 907 C C . ASN A 1 112 ? 11.179 6.212 -3.870 1.00 93.25 112 ASN A C 1
ATOM 909 O O . ASN A 1 112 ? 12.283 5.684 -3.956 1.00 93.25 112 ASN A O 1
ATOM 913 N N . PHE A 1 113 ? 10.501 6.610 -4.947 1.00 92.62 113 PHE A N 1
ATOM 914 C CA . PHE A 1 113 ? 11.003 6.509 -6.315 1.00 92.62 113 PHE A CA 1
ATOM 915 C C . PHE A 1 113 ? 12.293 7.314 -6.519 1.00 92.62 113 PHE A C 1
ATOM 917 O O . PHE A 1 113 ? 13.252 6.803 -7.086 1.00 92.62 113 PHE A O 1
ATOM 924 N N . ASN A 1 114 ? 12.365 8.536 -5.987 1.00 90.19 114 ASN A N 1
ATOM 925 C CA . ASN A 1 114 ? 13.590 9.338 -6.081 1.00 90.19 114 ASN A CA 1
ATOM 926 C C . ASN A 1 114 ? 14.744 8.653 -5.332 1.00 90.19 114 ASN A C 1
ATOM 928 O O . ASN A 1 114 ? 15.823 8.464 -5.881 1.00 90.19 114 ASN A O 1
ATOM 932 N N . ILE A 1 115 ? 14.478 8.156 -4.117 1.00 91.38 115 ILE A N 1
ATOM 933 C CA . ILE A 1 115 ? 15.443 7.381 -3.313 1.00 91.38 115 ILE A CA 1
ATOM 934 C C . ILE A 1 115 ? 15.917 6.134 -4.074 1.00 91.38 115 ILE A C 1
ATOM 93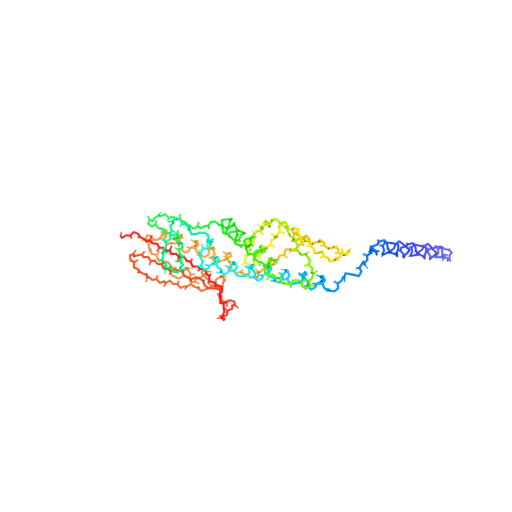6 O O . ILE A 1 115 ? 17.081 5.748 -3.963 1.00 91.38 115 ILE A O 1
ATOM 940 N N . CYS A 1 116 ? 15.010 5.506 -4.820 1.00 89.25 116 CYS A N 1
ATOM 941 C CA . CYS A 1 116 ? 15.245 4.291 -5.579 1.00 89.25 116 CYS A CA 1
ATOM 942 C C . CYS A 1 116 ? 16.227 4.490 -6.738 1.00 89.25 116 CYS A C 1
ATOM 944 O O . CYS A 1 116 ? 17.017 3.590 -6.992 1.00 89.25 116 CYS A O 1
ATOM 946 N N . ILE A 1 117 ? 16.211 5.645 -7.410 1.00 89.00 117 ILE A N 1
ATOM 947 C CA . ILE A 1 117 ? 17.124 5.925 -8.527 1.00 89.00 117 ILE A CA 1
ATOM 948 C C . ILE A 1 117 ? 18.398 6.627 -8.043 1.00 89.00 117 ILE A C 1
ATOM 950 O O . ILE A 1 117 ? 19.491 6.254 -8.455 1.00 89.00 117 ILE A O 1
ATOM 954 N N . GLU A 1 118 ? 18.288 7.597 -7.133 1.00 87.12 118 GLU A N 1
ATOM 955 C CA . GLU A 1 118 ? 19.416 8.444 -6.711 1.00 87.12 118 GLU A CA 1
ATOM 956 C C . GLU A 1 118 ? 20.473 7.706 -5.871 1.00 87.12 118 GLU A C 1
ATOM 958 O O . GLU A 1 118 ? 21.635 8.101 -5.873 1.00 87.12 118 GLU A O 1
ATOM 963 N N . ASN A 1 119 ? 20.099 6.638 -5.154 1.00 84.25 119 ASN A N 1
ATOM 964 C CA . ASN A 1 119 ? 21.026 5.901 -4.279 1.00 84.25 119 ASN A CA 1
ATOM 965 C C . ASN A 1 119 ? 21.658 4.661 -4.929 1.00 84.25 119 ASN A C 1
ATOM 967 O O . ASN A 1 119 ? 22.325 3.891 -4.237 1.00 84.25 119 ASN A O 1
ATOM 971 N N . GLN A 1 120 ? 21.422 4.425 -6.219 1.00 86.06 120 GLN A N 1
ATOM 972 C CA . GLN A 1 120 ? 21.964 3.264 -6.923 1.00 86.06 120 GLN A CA 1
ATOM 973 C C . GLN A 1 120 ? 23.233 3.647 -7.680 1.00 86.06 120 GLN A C 1
ATOM 975 O O . GLN A 1 120 ? 23.286 4.672 -8.358 1.00 86.06 120 GLN A O 1
ATOM 980 N N . ASP A 1 121 ? 24.253 2.797 -7.586 1.00 86.62 121 ASP A N 1
ATOM 981 C CA . ASP A 1 121 ? 25.438 2.898 -8.431 1.00 86.62 121 ASP A CA 1
ATOM 982 C C . ASP A 1 121 ? 25.208 2.089 -9.711 1.00 86.62 121 ASP A C 1
ATOM 984 O O . ASP A 1 121 ? 25.169 0.858 -9.693 1.00 86.62 121 ASP A O 1
ATOM 988 N N . PHE A 1 122 ? 25.032 2.789 -10.831 1.00 87.31 122 PHE A N 1
ATOM 989 C CA . PHE A 1 122 ? 24.779 2.177 -12.130 1.00 87.31 122 PHE A CA 1
ATOM 990 C C . PHE A 1 122 ? 26.052 1.993 -12.963 1.00 87.31 122 PHE A C 1
ATOM 992 O O . PHE A 1 122 ? 25.990 2.124 -14.177 1.00 87.31 122 PHE A O 1
ATOM 999 N N . ASN A 1 123 ? 27.212 1.693 -12.365 1.00 81.56 123 ASN A N 1
ATOM 1000 C CA . ASN A 1 123 ? 28.407 1.207 -13.080 1.00 81.56 123 ASN A CA 1
ATOM 1001 C C . ASN A 1 123 ? 28.759 2.013 -14.359 1.00 81.56 123 ASN A C 1
ATOM 1003 O O . ASN A 1 123 ? 28.962 1.447 -15.440 1.00 81.56 123 ASN A O 1
ATOM 1007 N N . ASN A 1 124 ? 28.860 3.342 -14.228 1.00 85.88 124 ASN A N 1
ATOM 1008 C CA . ASN A 1 124 ? 29.155 4.328 -15.290 1.00 85.88 124 ASN A CA 1
ATOM 1009 C C . ASN A 1 124 ? 27.999 4.719 -16.231 1.00 85.88 124 ASN A C 1
ATOM 1011 O O . ASN A 1 124 ? 28.245 5.396 -17.232 1.00 85.88 124 ASN A O 1
ATOM 1015 N N . TYR A 1 125 ? 26.756 4.338 -15.941 1.00 90.19 125 TYR A N 1
ATOM 1016 C CA . TYR A 1 125 ? 25.590 4.892 -16.630 1.00 90.19 125 TYR A CA 1
ATOM 1017 C C . TYR A 1 125 ? 25.087 6.143 -15.905 1.00 90.19 125 TYR A C 1
ATOM 1019 O O . TYR A 1 125 ? 24.971 6.172 -14.681 1.00 90.19 125 TYR A O 1
ATOM 1027 N N . LEU A 1 126 ? 24.759 7.180 -16.674 1.00 90.88 126 LEU A N 1
ATOM 1028 C CA . LEU A 1 126 ? 24.039 8.347 -16.177 1.00 90.88 126 LEU A CA 1
ATOM 1029 C C . LEU A 1 126 ? 22.544 8.059 -16.284 1.00 90.88 126 LEU A C 1
ATOM 1031 O O . LEU A 1 126 ? 21.993 8.051 -17.387 1.00 90.88 126 LEU A O 1
ATOM 1035 N N . VAL A 1 127 ? 21.908 7.809 -15.141 1.00 93.50 127 VAL A N 1
ATOM 1036 C CA . VAL A 1 127 ? 20.464 7.586 -15.050 1.00 93.50 127 VAL A CA 1
ATOM 1037 C C . VAL A 1 127 ? 19.800 8.862 -14.550 1.00 93.50 127 VAL A C 1
ATOM 1039 O O . VAL A 1 127 ? 20.110 9.350 -13.466 1.00 93.50 127 VAL A O 1
ATOM 1042 N N . SER A 1 128 ? 18.890 9.414 -15.345 1.00 93.81 128 SER A N 1
ATOM 1043 C CA . SER A 1 128 ? 18.058 10.556 -14.961 1.00 93.81 128 SER A CA 1
ATOM 1044 C C . SER A 1 128 ? 16.588 10.217 -15.132 1.00 93.81 128 SER A C 1
ATOM 1046 O O . SER A 1 128 ? 16.234 9.343 -15.918 1.00 93.81 128 SER A O 1
ATOM 1048 N N . HIS A 1 129 ? 15.715 10.913 -14.413 1.00 95.50 129 HIS A N 1
ATOM 1049 C CA . HIS A 1 129 ? 14.280 10.691 -14.516 1.00 95.50 129 HIS A CA 1
ATOM 1050 C C . HIS A 1 129 ? 13.493 11.993 -14.399 1.00 95.50 129 HIS A C 1
ATOM 1052 O O . HIS A 1 129 ? 13.943 12.966 -13.793 1.00 95.50 129 HIS A O 1
ATOM 1058 N N . SER A 1 130 ? 12.288 12.003 -14.962 1.00 95.75 130 SER A N 1
ATOM 1059 C CA . SER A 1 130 ? 11.311 13.059 -14.696 1.00 95.75 130 SER A CA 1
ATOM 1060 C C . SER A 1 130 ? 10.719 12.937 -13.285 1.00 95.75 130 SER A C 1
ATOM 1062 O O . SER A 1 130 ? 10.816 11.888 -12.644 1.00 95.75 130 SER A O 1
ATOM 1064 N N . ASN A 1 131 ? 10.070 13.997 -12.792 1.00 95.25 131 ASN A N 1
ATOM 1065 C CA . ASN A 1 131 ? 9.359 13.945 -11.512 1.00 95.25 131 ASN A CA 1
ATOM 1066 C C . ASN A 1 131 ? 8.244 12.885 -11.562 1.00 95.25 131 ASN A C 1
ATOM 1068 O O . ASN A 1 131 ? 7.332 13.034 -12.380 1.00 95.25 131 ASN A O 1
ATOM 1072 N N . PRO A 1 132 ? 8.276 11.859 -10.695 1.00 96.31 132 PRO A N 1
ATOM 1073 C CA . PRO A 1 132 ? 7.315 10.768 -10.753 1.00 96.31 132 PRO A CA 1
ATOM 1074 C C . PRO A 1 132 ? 5.923 11.220 -10.312 1.00 96.31 132 PRO A C 1
ATOM 1076 O O . PRO A 1 132 ? 5.764 11.932 -9.315 1.00 96.31 132 PRO A O 1
ATOM 1079 N N . LYS A 1 133 ? 4.901 10.749 -11.029 1.00 97.88 133 LYS A N 1
ATOM 1080 C CA . LYS A 1 133 ? 3.505 10.798 -10.587 1.00 97.88 133 LYS A CA 1
ATOM 1081 C C . LYS A 1 133 ? 2.906 9.405 -10.654 1.00 97.88 133 LYS A C 1
ATOM 1083 O O . LYS A 1 133 ? 2.698 8.877 -11.740 1.00 97.88 133 LYS A O 1
ATOM 1088 N N . SER A 1 134 ? 2.634 8.818 -9.498 1.00 97.75 134 SER A N 1
ATOM 1089 C CA . SER A 1 134 ? 1.998 7.507 -9.416 1.00 97.75 134 SER A CA 1
ATOM 1090 C C . SER A 1 134 ? 0.478 7.588 -9.313 1.00 97.75 134 SER A C 1
ATOM 1092 O O . SER A 1 134 ? -0.070 8.428 -8.594 1.00 97.75 134 SER A O 1
ATOM 1094 N N . GLU A 1 135 ? -0.179 6.677 -10.014 1.00 98.56 135 GLU A N 1
ATOM 1095 C CA . GLU A 1 135 ? -1.592 6.337 -9.908 1.00 98.56 135 GLU A CA 1
ATOM 1096 C C . GLU A 1 135 ? -1.699 4.949 -9.275 1.00 98.56 135 GLU A C 1
ATOM 1098 O O . GLU A 1 135 ? -0.963 4.030 -9.648 1.00 98.56 135 GLU A O 1
ATOM 1103 N N . ILE A 1 136 ? -2.579 4.832 -8.285 1.00 98.56 136 ILE A N 1
ATOM 1104 C CA . ILE A 1 136 ? -2.771 3.630 -7.477 1.00 98.56 136 ILE A CA 1
ATOM 1105 C C . ILE A 1 136 ? -4.217 3.207 -7.644 1.00 98.56 136 ILE A C 1
ATOM 1107 O O . ILE A 1 136 ? -5.094 4.054 -7.523 1.00 98.56 136 ILE A O 1
ATOM 1111 N N . ILE A 1 137 ? -4.437 1.924 -7.913 1.00 98.62 137 ILE A N 1
ATOM 1112 C CA . ILE A 1 137 ? -5.770 1.323 -7.963 1.00 98.62 137 ILE A CA 1
ATOM 1113 C C . ILE A 1 137 ? -5.754 0.122 -7.027 1.00 98.62 137 ILE A C 1
ATOM 1115 O O . ILE A 1 137 ? -4.987 -0.821 -7.245 1.00 98.62 137 ILE A O 1
ATOM 1119 N N . ILE A 1 138 ? -6.562 0.166 -5.971 1.00 98.62 138 ILE A N 1
ATOM 1120 C CA . ILE A 1 138 ? -6.698 -0.944 -5.023 1.00 98.62 138 ILE A CA 1
ATOM 1121 C C . ILE A 1 138 ? -7.852 -1.842 -5.482 1.00 98.62 138 ILE A C 1
ATOM 1123 O O . ILE A 1 138 ? -9.009 -1.429 -5.505 1.00 98.62 138 ILE A O 1
ATOM 1127 N N . GLU A 1 139 ? -7.538 -3.089 -5.821 1.00 98.06 139 GLU A N 1
ATOM 1128 C CA . GLU A 1 139 ? -8.506 -4.131 -6.166 1.00 98.06 139 GLU A CA 1
ATOM 1129 C C . GLU A 1 139 ? -8.620 -5.162 -5.027 1.00 98.06 139 GLU A C 1
ATOM 1131 O O . GLU A 1 139 ? -7.926 -5.090 -4.013 1.00 98.06 139 GLU A O 1
ATOM 1136 N N . GLU A 1 140 ? -9.519 -6.135 -5.184 1.00 95.81 140 GLU A N 1
ATOM 1137 C CA . GLU A 1 140 ? -9.850 -7.124 -4.146 1.00 95.81 140 GLU A CA 1
ATOM 1138 C C . GLU A 1 140 ? -8.647 -7.971 -3.691 1.00 95.81 140 GLU A C 1
ATOM 1140 O O . GLU A 1 140 ? -8.484 -8.222 -2.494 1.00 95.81 140 GLU A O 1
ATOM 1145 N N . ASP A 1 141 ? -7.788 -8.367 -4.635 1.00 95.81 141 ASP A N 1
ATOM 1146 C CA . ASP A 1 141 ? -6.661 -9.285 -4.403 1.00 95.81 141 ASP A CA 1
ATOM 1147 C C . ASP A 1 141 ? -5.288 -8.698 -4.766 1.00 95.81 141 ASP A C 1
ATOM 1149 O O . ASP A 1 141 ? -4.254 -9.364 -4.630 1.00 95.81 141 ASP A O 1
ATOM 1153 N N . LYS A 1 142 ? -5.253 -7.460 -5.263 1.00 97.19 142 LYS A N 1
ATOM 1154 C CA . LYS A 1 142 ? -4.020 -6.801 -5.696 1.00 97.19 142 LYS A CA 1
ATOM 1155 C C . LYS A 1 142 ? -4.146 -5.287 -5.678 1.00 97.19 142 LYS A C 1
ATOM 1157 O O . LYS A 1 142 ? -5.235 -4.734 -5.745 1.00 97.19 142 LYS A O 1
ATOM 1162 N N . THR A 1 143 ? -3.000 -4.624 -5.675 1.00 98.25 143 THR A N 1
ATOM 1163 C CA . THR A 1 143 ? -2.886 -3.188 -5.915 1.00 98.25 143 THR A CA 1
ATOM 1164 C C . THR A 1 143 ? -2.086 -2.960 -7.188 1.00 98.25 143 THR A C 1
ATOM 1166 O O . THR A 1 143 ? -0.966 -3.464 -7.324 1.00 98.25 143 THR A O 1
ATOM 1169 N N . LEU A 1 144 ? -2.654 -2.190 -8.112 1.00 98.44 144 LEU A N 1
ATOM 1170 C CA . LEU A 1 144 ? -2.000 -1.769 -9.344 1.00 98.44 144 LEU A CA 1
ATOM 1171 C C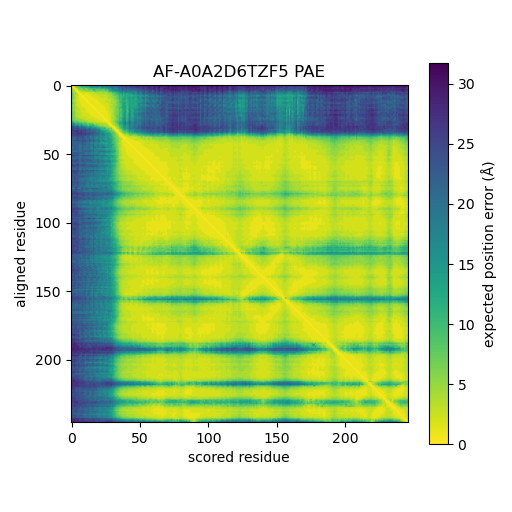 . LEU A 1 144 ? -1.304 -0.430 -9.118 1.00 98.44 144 LEU A C 1
ATOM 1173 O O . LEU A 1 144 ? -1.887 0.508 -8.574 1.00 98.44 144 LEU A O 1
ATOM 1177 N N . ILE A 1 145 ? -0.053 -0.341 -9.554 1.00 98.25 145 ILE A N 1
ATOM 1178 C CA . ILE A 1 145 ? 0.772 0.859 -9.451 1.00 98.25 145 ILE A CA 1
ATOM 1179 C C . ILE A 1 145 ? 1.219 1.238 -10.856 1.00 98.25 145 ILE A C 1
ATOM 1181 O O . ILE A 1 145 ? 1.970 0.504 -11.499 1.00 98.25 145 ILE A O 1
ATOM 1185 N N . THR A 1 146 ? 0.801 2.414 -11.310 1.00 98.31 146 THR A N 1
ATOM 1186 C CA . THR A 1 146 ? 1.264 3.007 -12.569 1.00 98.31 146 THR A CA 1
ATOM 1187 C C . THR A 1 146 ? 2.072 4.251 -12.250 1.00 98.31 146 THR A C 1
ATOM 1189 O O . THR A 1 146 ? 1.607 5.105 -11.504 1.00 98.31 146 THR A O 1
ATOM 1192 N N . ILE A 1 147 ? 3.282 4.378 -12.795 1.00 97.69 147 ILE A N 1
ATOM 1193 C CA . ILE A 1 147 ? 4.139 5.547 -12.563 1.00 97.69 147 ILE A CA 1
ATOM 1194 C C . ILE A 1 147 ? 4.315 6.299 -13.873 1.00 97.69 147 ILE A C 1
ATOM 1196 O O . ILE A 1 147 ? 4.957 5.814 -14.798 1.00 97.69 147 ILE A O 1
ATOM 1200 N N . ASP A 1 148 ? 3.776 7.512 -13.936 1.00 97.81 148 ASP A N 1
ATOM 1201 C CA . ASP A 1 148 ? 4.049 8.457 -15.011 1.00 97.81 148 ASP A CA 1
ATOM 1202 C C . ASP A 1 148 ? 5.421 9.098 -14.757 1.00 97.81 148 ASP A C 1
ATOM 1204 O O . ASP A 1 148 ? 5.560 10.056 -13.988 1.00 97.81 148 ASP A O 1
ATOM 1208 N N . SER A 1 149 ? 6.457 8.469 -15.316 1.00 96.25 149 SER A N 1
ATOM 1209 C CA . SER A 1 149 ? 7.819 8.992 -15.348 1.00 96.25 149 SER A CA 1
ATOM 1210 C C . SER A 1 149 ? 8.607 8.390 -16.509 1.00 96.25 149 SER A C 1
ATOM 1212 O O . SER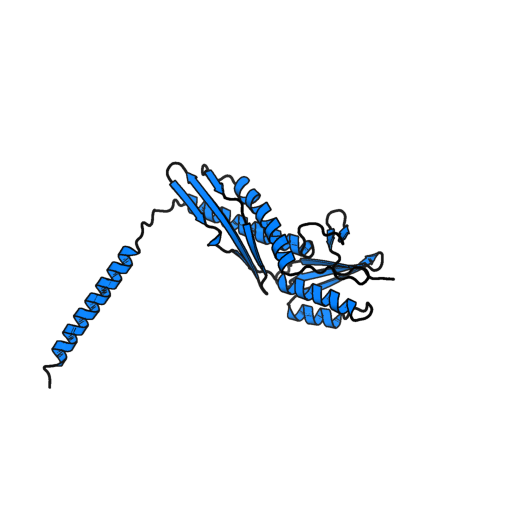 A 1 149 ? 8.497 7.198 -16.807 1.00 96.25 149 SER A O 1
ATOM 1214 N N . GLN A 1 150 ? 9.431 9.221 -17.139 1.00 96.38 150 GLN A N 1
ATOM 1215 C CA . GLN A 1 150 ? 10.426 8.812 -18.121 1.00 96.38 150 GLN A CA 1
ATOM 1216 C C . GLN A 1 150 ? 11.782 8.679 -17.437 1.00 96.38 150 GLN A C 1
ATOM 1218 O O . GLN A 1 150 ? 12.226 9.612 -16.761 1.00 96.38 150 GLN A O 1
ATOM 1223 N N . VAL A 1 151 ? 12.436 7.534 -17.622 1.00 95.44 151 VAL A N 1
ATOM 1224 C CA . VAL A 1 151 ? 13.803 7.287 -17.156 1.00 95.44 151 VAL A CA 1
ATOM 1225 C C . VAL A 1 151 ? 14.731 7.226 -18.360 1.00 95.44 151 VAL A C 1
ATOM 1227 O O . VAL A 1 151 ? 14.525 6.413 -19.256 1.00 95.44 151 VAL A O 1
ATOM 1230 N N . SER A 1 152 ? 15.762 8.062 -18.370 1.00 94.69 152 SER A N 1
ATOM 1231 C CA . SER A 1 152 ? 16.793 8.090 -19.406 1.00 94.69 152 SER A CA 1
ATOM 1232 C C . SER A 1 152 ? 18.066 7.445 -18.872 1.00 94.69 152 SER A C 1
ATOM 1234 O O . SER A 1 152 ? 18.593 7.865 -17.842 1.00 94.69 152 SER A O 1
ATOM 1236 N N . ILE A 1 153 ? 18.572 6.442 -19.585 1.00 93.69 153 ILE A N 1
ATOM 1237 C CA . ILE A 1 153 ? 19.808 5.724 -19.275 1.00 93.69 153 ILE A CA 1
ATOM 1238 C C . ILE A 1 153 ? 20.821 6.070 -20.360 1.00 93.69 153 ILE A C 1
ATOM 1240 O O . ILE A 1 153 ? 20.653 5.683 -21.515 1.00 93.69 153 ILE A O 1
ATOM 1244 N N . ASN A 1 154 ? 21.876 6.795 -19.996 1.00 90.94 154 ASN A N 1
ATOM 1245 C CA . ASN A 1 154 ? 22.873 7.288 -20.942 1.00 90.94 154 ASN A CA 1
ATOM 1246 C C . ASN A 1 154 ? 24.261 6.715 -20.646 1.00 90.94 154 ASN A C 1
ATOM 1248 O O . ASN A 1 154 ? 24.752 6.801 -19.519 1.00 90.94 154 ASN A O 1
ATOM 1252 N N . LYS A 1 155 ? 24.928 6.195 -21.681 1.00 88.62 155 LYS A N 1
ATOM 1253 C CA . LYS A 1 155 ? 26.345 5.815 -21.648 1.00 88.62 155 LYS A CA 1
ATOM 1254 C C . LYS A 1 155 ? 27.006 6.115 -22.984 1.00 88.62 155 LYS A C 1
ATOM 1256 O O . LYS A 1 155 ? 26.738 5.459 -23.988 1.00 88.62 155 LYS A O 1
ATOM 1261 N N . GLU A 1 156 ? 27.905 7.093 -22.974 1.00 83.38 156 GLU A N 1
ATOM 1262 C CA . GLU A 1 156 ? 28.653 7.557 -24.148 1.00 83.38 156 GLU A CA 1
ATOM 1263 C C . GLU A 1 156 ? 27.751 7.893 -25.353 1.00 83.38 156 GLU A C 1
ATOM 1265 O O . GLU A 1 156 ? 27.239 9.006 -25.432 1.00 83.38 156 GLU A O 1
ATOM 1270 N N . LYS A 1 157 ? 27.567 6.955 -26.296 1.00 76.69 157 LYS A N 1
ATOM 1271 C CA . LYS A 1 157 ? 26.748 7.112 -27.515 1.00 76.69 157 LYS A CA 1
ATOM 1272 C C . LYS A 1 157 ? 25.416 6.359 -27.474 1.00 76.69 157 LYS A C 1
ATOM 1274 O O . LYS A 1 157 ? 24.622 6.512 -28.397 1.00 76.69 157 LYS A O 1
ATOM 1279 N N . ASN A 1 158 ? 25.188 5.553 -26.441 1.00 79.88 158 ASN A N 1
ATOM 1280 C CA . ASN A 1 158 ? 23.964 4.784 -26.273 1.00 79.88 158 ASN A CA 1
ATOM 1281 C C . ASN A 1 158 ? 23.063 5.506 -25.270 1.00 79.88 158 ASN A C 1
ATOM 1283 O O . ASN A 1 158 ? 23.480 5.790 -24.144 1.00 79.88 158 ASN A O 1
ATOM 1287 N N . SER A 1 159 ? 21.835 5.791 -25.686 1.00 86.00 159 SER A N 1
ATOM 1288 C CA . SER A 1 159 ? 20.775 6.322 -24.834 1.00 86.00 159 SER A CA 1
ATOM 1289 C C . SER A 1 159 ? 19.548 5.434 -24.965 1.00 86.00 159 SER A C 1
ATOM 1291 O O . SER A 1 159 ? 19.116 5.156 -26.085 1.00 86.00 159 SER A O 1
ATOM 1293 N N . GLU A 1 160 ? 18.973 5.022 -23.843 1.00 90.88 160 GLU A N 1
ATOM 1294 C CA . GLU A 1 160 ? 17.683 4.337 -23.804 1.00 90.88 160 GLU A CA 1
ATOM 1295 C C . GLU A 1 160 ? 16.713 5.128 -22.929 1.00 90.88 160 GLU A C 1
ATOM 1297 O O . GLU A 1 160 ? 17.084 5.636 -21.869 1.00 90.88 160 GLU A O 1
ATOM 1302 N N . GLU A 1 161 ? 15.468 5.233 -23.383 1.00 92.94 161 GLU A N 1
ATOM 1303 C CA . GLU A 1 161 ? 14.382 5.832 -22.618 1.00 92.94 161 GLU A CA 1
ATOM 1304 C C . GLU A 1 161 ? 13.379 4.753 -22.227 1.00 92.94 161 GLU A C 1
ATOM 1306 O O . GLU A 1 161 ? 12.874 4.003 -23.065 1.00 92.94 161 GLU A O 1
ATOM 1311 N N . ILE A 1 162 ? 13.069 4.699 -20.937 1.00 93.25 162 ILE A N 1
ATOM 1312 C CA . ILE A 1 162 ? 12.075 3.802 -20.371 1.00 93.25 162 ILE A CA 1
ATOM 1313 C C . ILE A 1 162 ? 10.875 4.643 -19.959 1.00 93.25 162 ILE A C 1
ATOM 1315 O O . ILE A 1 162 ? 10.960 5.502 -19.081 1.00 93.25 162 ILE A O 1
ATOM 1319 N N . ASP A 1 163 ? 9.740 4.359 -20.585 1.00 95.25 163 ASP A N 1
ATOM 1320 C CA . ASP A 1 163 ? 8.447 4.918 -20.213 1.00 95.25 163 ASP A CA 1
ATOM 1321 C C . ASP A 1 163 ? 7.777 4.002 -19.182 1.00 95.25 163 ASP A C 1
ATOM 1323 O O . ASP A 1 163 ? 7.207 2.962 -19.531 1.00 95.25 163 ASP A O 1
ATOM 1327 N N . LEU A 1 164 ? 7.867 4.374 -17.902 1.00 95.62 164 LEU A N 1
ATOM 1328 C CA . LEU A 1 164 ? 7.331 3.568 -16.802 1.00 95.62 164 LEU A CA 1
ATOM 1329 C C . LEU A 1 164 ? 5.802 3.499 -16.809 1.00 95.62 164 LEU A C 1
ATOM 1331 O O . LEU A 1 164 ? 5.233 2.548 -16.275 1.00 95.62 164 LEU A O 1
ATOM 1335 N N . LYS A 1 165 ? 5.124 4.430 -17.488 1.00 96.06 165 LYS A N 1
ATOM 1336 C CA . LYS A 1 165 ? 3.662 4.427 -17.604 1.00 96.06 165 LYS A CA 1
ATOM 1337 C C . LYS A 1 165 ? 3.150 3.202 -18.360 1.00 96.06 165 LYS A C 1
ATOM 1339 O O . LYS A 1 165 ? 2.019 2.771 -18.160 1.00 96.06 165 LYS A O 1
ATOM 1344 N N . LYS A 1 166 ? 3.990 2.630 -19.226 1.00 95.75 166 LYS A N 1
ATOM 1345 C CA . LYS A 1 166 ? 3.696 1.414 -19.998 1.00 95.75 166 LYS A CA 1
ATOM 1346 C C . LYS A 1 166 ? 4.005 0.123 -19.237 1.00 95.75 166 LYS A C 1
ATOM 1348 O O . LYS A 1 166 ? 3.773 -0.956 -19.776 1.00 95.75 166 LYS A O 1
ATOM 1353 N N . LEU A 1 167 ? 4.557 0.222 -18.029 1.00 95.50 167 LEU A N 1
ATOM 1354 C CA . LEU A 1 167 ? 5.022 -0.905 -17.223 1.00 95.50 167 LEU A CA 1
ATOM 1355 C C . LEU A 1 167 ? 4.333 -0.881 -15.847 1.00 95.50 167 LEU A C 1
ATOM 1357 O O . LEU A 1 167 ? 5.001 -0.625 -14.842 1.00 95.50 167 LEU A O 1
ATOM 1361 N N . PRO A 1 168 ? 3.006 -1.112 -15.783 1.00 96.25 168 PRO A N 1
ATOM 1362 C CA . PRO A 1 168 ? 2.304 -1.175 -14.509 1.00 96.25 168 PRO A CA 1
ATOM 1363 C C . PRO A 1 168 ? 2.835 -2.335 -13.664 1.00 96.25 168 PRO A C 1
ATOM 1365 O O . PRO A 1 168 ? 3.193 -3.396 -14.181 1.00 96.25 168 PRO A O 1
ATOM 1368 N N . ILE A 1 169 ? 2.875 -2.120 -12.354 1.00 96.44 169 ILE A N 1
ATOM 1369 C CA . ILE A 1 169 ? 3.301 -3.117 -11.374 1.00 96.44 169 ILE A CA 1
ATOM 1370 C C . ILE A 1 169 ? 2.066 -3.607 -10.633 1.00 96.44 169 ILE A C 1
ATOM 1372 O O . ILE A 1 169 ? 1.267 -2.805 -10.151 1.00 96.44 169 ILE A O 1
ATOM 1376 N N . GLU A 1 170 ? 1.934 -4.924 -10.521 1.00 97.88 170 GLU A N 1
ATOM 1377 C CA . GLU A 1 170 ? 0.880 -5.560 -9.739 1.00 97.88 170 GLU A CA 1
ATOM 1378 C C . GLU A 1 170 ? 1.478 -6.135 -8.457 1.00 97.88 170 GLU A C 1
ATOM 1380 O O . GLU A 1 170 ? 2.412 -6.936 -8.506 1.00 97.88 170 GLU A O 1
ATOM 1385 N N . ILE A 1 171 ? 0.937 -5.739 -7.306 1.00 97.19 171 ILE A N 1
ATOM 1386 C CA . ILE A 1 171 ? 1.353 -6.273 -6.009 1.00 97.19 171 ILE A CA 1
ATOM 1387 C C . ILE A 1 171 ? 0.162 -6.995 -5.379 1.00 97.19 171 ILE A C 1
ATOM 1389 O O . ILE A 1 171 ? -0.829 -6.328 -5.079 1.00 97.19 171 ILE A O 1
ATOM 1393 N N . PRO A 1 172 ? 0.231 -8.322 -5.159 1.00 96.69 172 PRO A N 1
ATOM 1394 C CA . PRO A 1 172 ? -0.806 -9.048 -4.429 1.00 96.69 172 PRO A CA 1
ATOM 1395 C C . PRO A 1 172 ? -1.029 -8.427 -3.048 1.00 96.69 172 PRO A C 1
ATOM 1397 O O . PRO A 1 172 ? -0.058 -8.193 -2.327 1.00 96.69 172 PRO A O 1
ATOM 1400 N N . SER A 1 173 ? -2.283 -8.139 -2.700 1.00 96.38 173 SER A N 1
ATOM 1401 C CA . SER A 1 173 ? -2.632 -7.509 -1.425 1.00 96.38 173 SER A CA 1
ATOM 1402 C C . SER A 1 173 ? -4.113 -7.661 -1.096 1.00 96.38 173 SER A C 1
ATOM 1404 O O . SER A 1 173 ? -4.952 -7.627 -1.989 1.00 96.38 173 SER A O 1
ATOM 1406 N N . LYS A 1 174 ? -4.447 -7.767 0.194 1.00 97.31 174 LYS A N 1
ATOM 1407 C CA . LYS A 1 174 ? -5.828 -7.792 0.711 1.00 97.31 174 LYS A CA 1
ATOM 1408 C C . LYS A 1 174 ? -6.295 -6.431 1.226 1.00 97.31 174 LYS A C 1
ATOM 1410 O O . LYS A 1 174 ? -7.263 -6.353 1.984 1.00 97.31 174 LYS A O 1
ATOM 1415 N N . LEU A 1 175 ? -5.605 -5.356 0.846 1.00 97.81 175 LEU A N 1
ATOM 1416 C CA . LEU A 1 175 ? -5.838 -4.018 1.383 1.00 97.81 175 LEU A CA 1
ATOM 1417 C C . LEU A 1 175 ? -7.290 -3.543 1.205 1.00 97.81 175 LEU A C 1
ATOM 1419 O O . LEU A 1 175 ? -7.839 -2.989 2.155 1.00 97.81 175 LEU A O 1
ATOM 1423 N N . LEU A 1 176 ? -7.936 -3.807 0.059 1.00 98.38 176 LEU A N 1
ATOM 1424 C CA . LEU A 1 176 ? -9.349 -3.451 -0.146 1.00 98.38 176 LEU A CA 1
ATOM 1425 C C . LEU A 1 176 ? -10.250 -4.120 0.897 1.00 98.38 176 LEU A C 1
ATOM 1427 O O . LEU A 1 176 ? -10.984 -3.444 1.614 1.00 98.38 176 LEU A O 1
ATOM 1431 N N . ASN A 1 177 ? -10.117 -5.437 1.053 1.00 98.31 177 ASN A N 1
ATOM 1432 C CA . ASN A 1 177 ? -10.896 -6.214 2.014 1.00 98.31 177 ASN A CA 1
ATOM 1433 C C . ASN A 1 177 ? -10.645 -5.770 3.462 1.00 98.31 177 ASN A C 1
ATOM 1435 O O . ASN A 1 177 ? -11.562 -5.765 4.283 1.00 98.31 177 ASN A O 1
ATOM 1439 N N . MET A 1 178 ? -9.412 -5.372 3.791 1.00 98.44 178 MET A N 1
ATOM 1440 C CA . MET A 1 178 ? -9.082 -4.816 5.106 1.00 98.44 178 MET A CA 1
ATOM 1441 C C . MET A 1 178 ? -9.743 -3.454 5.341 1.00 98.44 178 MET A C 1
ATOM 1443 O O . MET A 1 178 ? -10.276 -3.226 6.428 1.00 98.44 178 MET A O 1
ATOM 1447 N N . ILE A 1 179 ? -9.747 -2.572 4.336 1.00 98.44 179 ILE A N 1
ATOM 1448 C CA . ILE A 1 179 ? -10.428 -1.272 4.391 1.00 98.44 179 ILE A CA 1
ATOM 1449 C C . ILE A 1 179 ? -11.937 -1.484 4.550 1.00 98.44 179 ILE A C 1
ATOM 1451 O O . ILE A 1 179 ? -12.550 -0.897 5.442 1.00 98.44 179 ILE A O 1
ATOM 1455 N N . ASP A 1 180 ? -12.539 -2.371 3.767 1.00 98.06 180 ASP A N 1
ATOM 1456 C CA . ASP A 1 180 ? -13.974 -2.643 3.849 1.00 98.06 180 ASP A CA 1
ATOM 1457 C C . ASP A 1 180 ? -14.370 -3.277 5.185 1.00 98.06 180 ASP A C 1
ATOM 1459 O O . ASP A 1 180 ? -15.352 -2.860 5.804 1.00 98.06 180 ASP A O 1
ATOM 1463 N N . LEU A 1 181 ? -13.573 -4.219 5.697 1.00 98.00 181 LEU A N 1
ATOM 1464 C CA . LEU A 1 181 ? -13.791 -4.789 7.024 1.00 98.00 181 LEU A CA 1
ATOM 1465 C C . LEU A 1 181 ? -13.621 -3.740 8.131 1.00 98.00 181 LEU A C 1
ATOM 1467 O O . LEU A 1 181 ? -14.390 -3.740 9.089 1.00 98.00 181 LEU A O 1
ATOM 1471 N N . SER A 1 182 ? -12.655 -2.825 8.009 1.00 97.62 182 SER A N 1
ATOM 1472 C CA . SER A 1 182 ? -12.475 -1.740 8.980 1.00 97.62 182 SER A CA 1
ATOM 1473 C C . SER A 1 182 ? -13.687 -0.807 9.031 1.00 97.62 182 SER A C 1
ATOM 1475 O O . SER A 1 182 ? -14.162 -0.482 10.121 1.00 97.62 182 SER A O 1
ATOM 1477 N N . ARG A 1 183 ? -14.256 -0.467 7.865 1.00 96.50 183 ARG A N 1
ATOM 1478 C CA . ARG A 1 183 ? -15.486 0.321 7.755 1.00 96.50 183 ARG A CA 1
ATOM 1479 C C . ARG A 1 183 ? -16.660 -0.425 8.382 1.00 96.50 183 ARG A C 1
ATOM 1481 O O . ARG A 1 183 ? -17.351 0.138 9.223 1.00 96.50 183 ARG A O 1
ATOM 1488 N N . PHE A 1 184 ? -16.812 -1.713 8.070 1.00 95.75 184 PHE A N 1
ATOM 1489 C CA . PHE A 1 184 ? -17.846 -2.566 8.659 1.00 95.75 184 PHE A CA 1
ATOM 1490 C C . PHE A 1 184 ? -17.770 -2.622 10.193 1.00 95.75 184 PHE A C 1
ATOM 1492 O O . PHE A 1 184 ? -18.802 -2.558 10.861 1.00 95.75 184 PHE A O 1
ATOM 1499 N N . ILE A 1 185 ? -16.564 -2.735 10.763 1.00 94.56 185 ILE A N 1
ATOM 1500 C CA . ILE A 1 185 ? -16.355 -2.730 12.219 1.00 94.56 185 ILE A CA 1
ATOM 1501 C C . ILE A 1 185 ? -16.796 -1.385 12.809 1.00 94.56 185 ILE A C 1
ATOM 1503 O O . ILE A 1 185 ? -17.573 -1.360 13.763 1.00 94.56 185 ILE A O 1
ATOM 1507 N N . THR A 1 186 ? -16.347 -0.272 12.223 1.00 92.56 186 THR A N 1
ATOM 1508 C CA . THR A 1 186 ? -16.708 1.079 12.673 1.00 92.56 186 THR A CA 1
ATOM 1509 C C . THR A 1 186 ? -18.219 1.333 12.600 1.00 92.56 186 THR A C 1
ATOM 1511 O O . THR A 1 186 ? -18.816 1.738 13.599 1.00 92.56 186 THR A O 1
ATOM 1514 N N . GLU A 1 187 ? -18.854 1.027 11.467 1.00 89.81 187 GLU A N 1
ATOM 1515 C CA . GLU A 1 187 ? -20.295 1.217 11.244 1.00 89.81 187 GLU A CA 1
ATOM 1516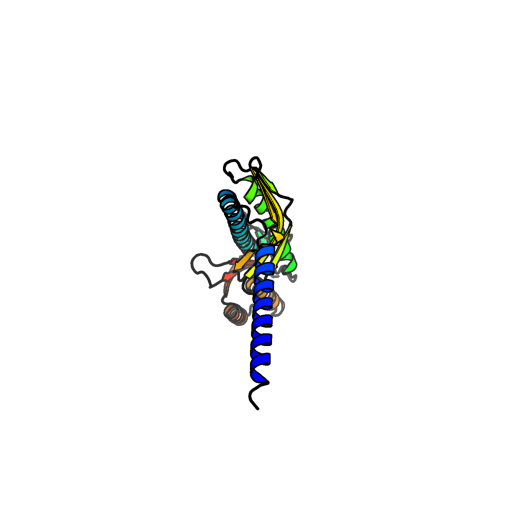 C C . GLU A 1 187 ? -21.143 0.312 12.146 1.00 89.81 187 GLU A C 1
ATOM 1518 O O . GLU A 1 187 ? -22.157 0.741 12.702 1.00 89.81 187 GLU A O 1
ATOM 1523 N N . SER A 1 188 ? -20.733 -0.948 12.331 1.00 86.25 188 SER A N 1
ATOM 1524 C CA . SER A 1 188 ? -21.439 -1.870 13.224 1.00 86.25 188 SER A CA 1
ATOM 1525 C C . SER A 1 188 ? -21.502 -1.295 14.637 1.00 86.25 188 SER A C 1
ATOM 1527 O O . SER A 1 188 ? -22.561 -1.294 15.255 1.00 86.25 188 SER A O 1
ATOM 1529 N N . HIS A 1 189 ? -20.403 -0.741 15.145 1.00 78.06 189 HIS A N 1
ATOM 1530 C CA . HIS A 1 189 ? -20.388 -0.190 16.501 1.00 78.06 189 HIS A CA 1
ATOM 1531 C C . HIS A 1 189 ? -21.236 1.076 16.634 1.00 78.06 189 HIS A C 1
ATOM 1533 O O . HIS A 1 189 ? -21.899 1.253 17.658 1.00 78.06 189 HIS A O 1
ATOM 1539 N N . ALA A 1 190 ? -21.240 1.934 15.608 1.00 77.25 190 ALA A N 1
ATOM 1540 C CA . ALA A 1 190 ? -22.063 3.140 15.583 1.00 77.25 190 ALA A CA 1
ATOM 1541 C C . ALA A 1 190 ? -23.566 2.809 15.671 1.00 77.25 190 ALA A C 1
ATOM 1543 O O . ALA A 1 190 ? -24.316 3.507 16.353 1.00 77.25 190 ALA A O 1
ATOM 1544 N N . ASN A 1 191 ? -23.995 1.710 15.044 1.00 77.69 191 ASN A N 1
ATOM 1545 C CA . ASN A 1 191 ? -25.403 1.315 14.968 1.00 77.69 191 ASN A CA 1
ATOM 1546 C C . ASN A 1 191 ? -25.934 0.564 16.205 1.00 77.69 191 ASN A C 1
ATOM 1548 O O . ASN A 1 191 ? -27.143 0.557 16.427 1.00 77.69 191 ASN A O 1
ATOM 1552 N N . TYR A 1 192 ? -25.075 -0.061 17.019 1.00 70.81 192 TYR A N 1
ATOM 1553 C CA . TYR A 1 192 ? -25.490 -0.919 18.146 1.00 70.81 192 TYR A CA 1
ATOM 1554 C C . TYR A 1 192 ? -25.298 -0.284 19.537 1.00 70.81 192 TYR A C 1
ATOM 1556 O O . TYR A 1 192 ? -25.009 -0.991 20.505 1.00 70.81 192 TYR A O 1
ATOM 1564 N N . GLU A 1 193 ? -25.451 1.040 19.659 1.00 68.50 193 GLU A N 1
ATOM 1565 C CA . GLU A 1 193 ? -25.309 1.777 20.935 1.00 68.50 193 GLU A CA 1
ATOM 1566 C C . GLU A 1 193 ? -23.980 1.470 21.664 1.00 68.50 193 GLU A C 1
ATOM 1568 O O . GLU A 1 193 ? -23.923 1.382 22.888 1.00 68.50 193 GLU A O 1
ATOM 1573 N N . GLY A 1 194 ? -22.894 1.264 20.908 1.00 66.62 194 GLY A N 1
ATOM 1574 C CA . GLY A 1 194 ? -21.577 0.925 21.458 1.00 66.62 194 GLY A CA 1
ATOM 1575 C C . GLY A 1 194 ? -21.319 -0.570 21.678 1.00 66.62 194 GLY A C 1
ATOM 1576 O O . GLY A 1 194 ? -20.222 -0.931 22.103 1.00 66.62 194 GLY A O 1
ATOM 1577 N N . ASN A 1 195 ? -22.267 -1.457 21.355 1.00 76.44 195 ASN A N 1
ATOM 1578 C CA . ASN A 1 195 ? -22.029 -2.900 21.384 1.00 76.44 195 ASN A CA 1
ATOM 1579 C C . ASN A 1 195 ? -21.386 -3.403 20.088 1.00 76.44 195 ASN A C 1
ATOM 1581 O O . ASN A 1 195 ? -21.755 -3.028 18.977 1.00 76.44 195 ASN A O 1
ATOM 1585 N N . ILE A 1 196 ? -20.442 -4.327 20.237 1.00 80.75 196 ILE A N 1
ATOM 1586 C CA . ILE A 1 196 ? -19.715 -4.938 19.127 1.00 80.75 196 ILE A CA 1
ATOM 1587 C C . ILE A 1 196 ? -20.317 -6.300 18.811 1.00 80.75 196 ILE A C 1
ATOM 1589 O O . ILE A 1 196 ? -20.289 -7.204 19.649 1.00 80.75 196 ILE A O 1
ATOM 1593 N N . CYS A 1 197 ? -20.792 -6.501 17.581 1.00 88.62 197 CYS A N 1
ATOM 1594 C CA . CYS A 1 197 ? -21.179 -7.833 17.128 1.00 88.62 197 CYS A CA 1
ATOM 1595 C C . CYS A 1 197 ? -19.938 -8.655 16.734 1.00 88.62 197 CYS A C 1
ATOM 1597 O O . CYS A 1 197 ? -19.563 -8.727 15.563 1.00 88.62 197 CYS A O 1
ATOM 1599 N N . ILE A 1 198 ? -19.308 -9.308 17.715 1.00 90.81 198 ILE A N 1
ATOM 1600 C CA . ILE A 1 198 ? -18.100 -10.127 17.501 1.00 90.81 198 ILE A CA 1
ATOM 1601 C C . ILE A 1 198 ? -18.345 -11.256 16.492 1.00 90.81 198 ILE A C 1
ATOM 1603 O O . ILE A 1 198 ? -17.494 -11.513 15.643 1.00 90.81 198 ILE A O 1
ATOM 1607 N N . SER A 1 199 ? -19.514 -11.901 16.530 1.00 93.12 199 SER A N 1
ATOM 1608 C CA . SER A 1 199 ? -19.875 -12.937 15.554 1.00 93.12 199 SER A CA 1
ATOM 1609 C C . SER A 1 199 ? -20.018 -12.373 14.139 1.00 93.12 199 SER A C 1
ATOM 1611 O O . SER A 1 199 ? -19.554 -13.000 13.192 1.00 93.12 199 SER A O 1
ATOM 1613 N N . CYS A 1 200 ? -20.591 -11.176 13.981 1.00 94.12 200 CYS A N 1
ATOM 1614 C CA . CYS A 1 200 ? -20.710 -10.513 12.684 1.00 94.12 200 CYS A CA 1
ATOM 1615 C C . CYS A 1 200 ? -19.327 -10.179 12.108 1.00 94.12 200 CYS A C 1
ATOM 1617 O O . CYS A 1 200 ? -19.056 -10.490 10.951 1.00 94.12 200 CYS A O 1
ATOM 1619 N N . ILE A 1 201 ? -18.438 -9.607 12.930 1.00 95.38 201 ILE A N 1
ATOM 1620 C CA . ILE A 1 201 ? -17.055 -9.298 12.538 1.00 95.38 201 ILE A CA 1
ATOM 1621 C C . ILE A 1 201 ? -16.308 -10.579 12.171 1.00 95.38 201 ILE A C 1
ATOM 1623 O O . ILE A 1 201 ? -15.662 -10.625 11.131 1.00 95.38 201 ILE A O 1
ATOM 1627 N N . SER A 1 202 ? -16.421 -11.631 12.986 1.00 96.50 202 SER A N 1
ATOM 1628 C CA . SER A 1 202 ? -15.763 -12.913 12.724 1.00 96.50 202 SER A CA 1
ATOM 1629 C C . SER A 1 202 ? -16.245 -13.554 11.423 1.00 96.50 202 SER A C 1
ATOM 1631 O O . SER A 1 202 ? -15.427 -14.076 10.670 1.00 96.50 202 SER A O 1
ATOM 1633 N N . ASN A 1 203 ? -17.550 -13.514 11.143 1.00 97.06 203 ASN A N 1
ATOM 1634 C CA . ASN A 1 203 ? -18.107 -14.052 9.903 1.00 97.06 203 ASN A CA 1
ATOM 1635 C C . ASN A 1 203 ? -17.608 -13.258 8.692 1.00 97.06 203 ASN A C 1
ATOM 1637 O O . ASN A 1 203 ? -17.102 -13.851 7.742 1.00 97.06 203 ASN A O 1
ATOM 1641 N N . LYS A 1 204 ? -17.670 -11.921 8.762 1.00 97.38 204 LYS A N 1
ATOM 1642 C CA . LYS A 1 204 ? -17.214 -11.041 7.681 1.00 97.38 204 LYS A CA 1
ATOM 1643 C C . LYS A 1 204 ? -15.712 -11.170 7.423 1.00 97.38 204 LYS A C 1
ATOM 1645 O O . LYS A 1 204 ? -15.285 -11.232 6.278 1.00 97.38 204 LYS A O 1
ATOM 1650 N N . ALA A 1 205 ? -14.909 -11.269 8.479 1.00 97.81 205 ALA A N 1
ATOM 1651 C CA . ALA A 1 205 ? -13.478 -11.530 8.365 1.00 97.81 205 ALA A CA 1
ATOM 1652 C C . ALA A 1 205 ? -13.201 -12.893 7.708 1.00 97.81 205 ALA A C 1
ATOM 1654 O O . ALA A 1 205 ? -12.313 -12.993 6.865 1.00 97.81 205 ALA A O 1
ATOM 1655 N N . GLY A 1 206 ? -13.997 -13.918 8.034 1.00 97.75 206 GLY A N 1
ATOM 1656 C CA . GLY A 1 206 ? -13.923 -15.237 7.407 1.00 97.75 206 GLY A CA 1
ATOM 1657 C C . GLY A 1 206 ? -14.185 -15.213 5.898 1.00 97.75 206 GLY A C 1
ATOM 1658 O O . GLY A 1 206 ? -13.458 -15.873 5.161 1.00 97.75 206 GLY A O 1
ATOM 1659 N N . GLU A 1 207 ? -15.152 -14.413 5.431 1.00 97.25 207 GLU A N 1
ATOM 1660 C CA . GLU A 1 207 ? -15.422 -14.214 3.993 1.00 97.25 207 GLU A CA 1
ATOM 1661 C C . GLU A 1 207 ? -14.196 -13.674 3.243 1.00 97.25 207 GLU A C 1
ATOM 1663 O O . GLU A 1 207 ? -13.939 -14.075 2.112 1.00 97.25 207 GLU A O 1
ATOM 1668 N N . TYR A 1 208 ? -13.414 -12.808 3.891 1.00 97.31 208 TYR A N 1
ATOM 1669 C CA . TYR A 1 208 ? -12.224 -12.185 3.310 1.00 97.31 208 TYR A CA 1
ATOM 1670 C C . TYR A 1 208 ? -10.913 -12.930 3.587 1.00 97.31 208 TYR A C 1
ATOM 1672 O O . TYR A 1 208 ? -9.849 -12.459 3.183 1.00 97.31 208 TYR A O 1
ATOM 1680 N N . ASN A 1 209 ? -10.964 -14.076 4.275 1.00 96.94 209 ASN A N 1
ATOM 1681 C CA . ASN A 1 209 ? -9.781 -14.774 4.784 1.00 96.94 209 ASN A CA 1
ATOM 1682 C C . ASN A 1 209 ? -8.871 -13.868 5.648 1.00 96.94 209 ASN A C 1
ATOM 1684 O O . ASN A 1 209 ? -7.644 -13.869 5.523 1.00 96.94 209 ASN A O 1
ATOM 1688 N N . LEU A 1 210 ? -9.483 -13.080 6.534 1.00 97.88 210 LEU A N 1
ATOM 1689 C CA . LEU A 1 210 ? -8.814 -12.164 7.457 1.00 97.88 210 LEU A CA 1
ATOM 1690 C C . LEU A 1 210 ? -9.005 -12.604 8.913 1.00 97.88 210 LEU A C 1
ATOM 1692 O O . LEU A 1 210 ? -9.945 -13.320 9.259 1.00 97.88 210 LEU A O 1
ATOM 1696 N N . THR A 1 211 ? -8.127 -12.125 9.791 1.00 97.75 211 THR A N 1
ATOM 1697 C CA . THR A 1 211 ? -8.244 -12.274 11.247 1.00 97.75 211 THR A CA 1
ATOM 1698 C C . THR A 1 211 ? -8.280 -10.901 11.907 1.00 97.75 211 THR A C 1
ATOM 1700 O O . THR A 1 211 ? -7.434 -10.059 11.622 1.00 97.75 211 THR A O 1
ATOM 1703 N N . VAL A 1 212 ? -9.213 -10.680 12.835 1.00 97.94 212 VAL A N 1
ATOM 1704 C CA . VAL A 1 212 ? -9.325 -9.422 13.592 1.00 97.94 212 VAL A CA 1
ATOM 1705 C C . VAL A 1 212 ? -8.894 -9.641 15.037 1.00 97.94 212 VAL A C 1
ATOM 1707 O O . VAL A 1 212 ? -9.308 -10.605 15.681 1.00 97.94 212 VAL A O 1
ATOM 1710 N N . LYS A 1 213 ? -8.080 -8.727 15.565 1.00 96.75 213 LYS A N 1
ATOM 1711 C CA . LYS A 1 213 ? -7.744 -8.636 16.987 1.00 96.75 213 LYS A CA 1
ATOM 1712 C C . LYS A 1 213 ? -8.155 -7.271 17.513 1.00 96.75 213 LYS A C 1
ATOM 1714 O O . LYS A 1 213 ? -7.823 -6.253 16.912 1.00 96.75 213 LYS A O 1
ATOM 1719 N N . ILE A 1 214 ? -8.867 -7.270 18.633 1.00 94.56 214 ILE A N 1
ATOM 1720 C CA . ILE A 1 214 ? -9.352 -6.064 19.302 1.00 94.56 214 ILE A CA 1
ATOM 1721 C C . ILE A 1 214 ? -8.726 -6.032 20.691 1.00 94.56 214 ILE A C 1
ATOM 1723 O O . ILE A 1 214 ? -8.735 -7.039 21.401 1.00 94.56 214 ILE A O 1
ATOM 1727 N N . TYR A 1 215 ? -8.166 -4.886 21.054 1.00 93.94 215 TYR A N 1
ATOM 1728 C CA . TYR A 1 215 ? -7.530 -4.648 22.338 1.00 93.94 215 TYR A CA 1
ATOM 1729 C C . TYR A 1 215 ? -8.147 -3.409 22.970 1.00 93.94 215 TYR A C 1
ATOM 1731 O O . TYR A 1 215 ? -8.110 -2.332 22.373 1.00 93.94 215 TYR A O 1
ATOM 1739 N N . ASP A 1 216 ? -8.675 -3.545 24.180 1.00 91.69 216 ASP A N 1
ATOM 1740 C CA . ASP A 1 216 ? -9.051 -2.386 24.980 1.00 91.69 216 ASP A CA 1
ATOM 1741 C C . ASP A 1 216 ? -7.780 -1.754 25.559 1.00 91.69 216 ASP A C 1
ATOM 1743 O O . ASP A 1 216 ? -6.942 -2.429 26.164 1.00 91.69 216 ASP A O 1
ATOM 1747 N N . ILE A 1 217 ? -7.622 -0.454 25.339 1.00 87.31 217 ILE A N 1
ATOM 1748 C CA . ILE A 1 217 ? -6.586 0.364 25.970 1.00 87.31 217 ILE A CA 1
ATOM 1749 C C . ILE A 1 217 ? -7.273 1.196 27.070 1.00 87.31 217 ILE A C 1
ATOM 1751 O O . ILE A 1 217 ? -8.202 0.743 27.735 1.00 87.31 217 ILE A O 1
ATOM 1755 N N . GLU A 1 218 ? -6.831 2.427 27.296 1.00 83.62 218 GLU A N 1
ATOM 1756 C CA . GLU A 1 218 ? -7.365 3.320 28.315 1.00 83.62 218 GLU A CA 1
ATOM 1757 C C . GLU A 1 218 ? -8.456 4.226 27.732 1.00 83.62 218 GLU A C 1
ATOM 1759 O O . GLU A 1 218 ? -8.466 4.540 26.538 1.00 83.62 218 GLU A O 1
ATOM 1764 N N . ASN A 1 219 ? -9.344 4.727 28.596 1.00 82.06 219 ASN A N 1
ATOM 1765 C CA . ASN A 1 219 ? -10.347 5.743 28.253 1.00 82.06 219 ASN A CA 1
ATOM 1766 C C . ASN A 1 219 ? -11.272 5.330 27.096 1.00 82.06 219 ASN A C 1
ATOM 1768 O O . ASN A 1 219 ? -11.432 6.097 26.138 1.00 82.06 219 ASN A O 1
ATOM 1772 N N . LEU A 1 220 ? -11.827 4.112 27.164 1.00 79.62 220 LEU A N 1
ATOM 1773 C CA . LEU A 1 220 ? -12.773 3.574 26.174 1.00 79.62 220 LEU A CA 1
ATOM 1774 C C . LEU A 1 220 ? -12.223 3.624 24.741 1.00 79.62 220 LEU A C 1
ATOM 1776 O O . LEU A 1 220 ? -12.949 3.901 23.788 1.00 79.62 220 LEU A O 1
ATOM 1780 N N . THR A 1 221 ? -10.912 3.424 24.598 1.00 88.88 221 THR A N 1
ATOM 1781 C CA . THR A 1 221 ? -10.243 3.354 23.301 1.00 88.88 221 THR A CA 1
ATOM 1782 C C . THR A 1 221 ? -9.941 1.905 22.975 1.00 88.88 221 THR A C 1
ATOM 1784 O O . THR A 1 221 ? -9.249 1.227 23.730 1.00 88.88 221 THR A O 1
ATOM 1787 N N . GLN A 1 222 ? -10.426 1.454 21.830 1.00 92.62 222 GLN A N 1
ATOM 1788 C CA . GLN A 1 222 ? -10.137 0.150 21.265 1.00 92.62 222 GLN A CA 1
ATOM 1789 C C . GLN A 1 222 ? -9.138 0.283 20.138 1.00 92.62 222 GLN A C 1
ATOM 1791 O O . GLN A 1 222 ? -9.332 1.069 19.213 1.00 92.62 222 GLN A O 1
ATOM 1796 N N . PHE A 1 223 ? -8.089 -0.519 20.206 1.00 95.25 223 PHE A N 1
ATOM 1797 C CA . PHE A 1 223 ? -7.145 -0.710 19.126 1.00 95.25 223 PHE A CA 1
ATOM 1798 C C . PHE A 1 223 ? -7.508 -1.972 18.353 1.00 95.25 223 PHE A C 1
ATOM 1800 O O . PHE A 1 223 ? -7.675 -3.044 18.936 1.00 95.25 223 PHE A O 1
ATOM 1807 N N . ILE A 1 224 ? -7.650 -1.830 17.040 1.00 96.75 224 ILE A N 1
ATOM 1808 C CA . ILE A 1 224 ? -8.128 -2.882 16.152 1.00 96.75 224 ILE A CA 1
ATOM 1809 C C . ILE A 1 224 ? -7.036 -3.158 15.127 1.00 96.75 224 ILE A C 1
ATOM 1811 O O . ILE A 1 224 ? -6.544 -2.245 14.466 1.00 96.75 224 ILE A O 1
ATOM 1815 N N . ALA A 1 225 ? -6.663 -4.428 15.008 1.00 97.94 225 ALA A N 1
ATOM 1816 C CA . ALA A 1 225 ? -5.673 -4.917 14.064 1.00 97.94 225 ALA A CA 1
ATOM 1817 C C . ALA A 1 225 ? -6.279 -6.037 13.211 1.00 97.94 225 ALA A C 1
ATOM 1819 O O . ALA A 1 225 ? -6.768 -7.037 13.740 1.00 97.94 225 ALA A O 1
ATOM 1820 N N . ILE A 1 226 ? -6.234 -5.865 11.894 1.00 98.44 226 ILE A N 1
ATOM 1821 C CA . ILE A 1 226 ? -6.709 -6.808 10.885 1.00 98.44 226 ILE A CA 1
ATOM 1822 C C . ILE A 1 226 ? -5.488 -7.429 10.209 1.00 98.44 226 ILE A C 1
ATOM 1824 O O . ILE A 1 226 ? -4.595 -6.709 9.768 1.00 98.44 226 ILE A O 1
ATOM 1828 N N . PHE A 1 227 ? -5.452 -8.755 10.126 1.00 98.12 227 PHE A N 1
ATOM 1829 C CA . PHE A 1 227 ? -4.355 -9.521 9.544 1.00 98.12 227 PHE A CA 1
ATOM 1830 C C . PHE A 1 227 ? -4.838 -10.333 8.344 1.00 98.12 227 PHE A C 1
ATOM 1832 O O . PHE A 1 227 ? -5.901 -10.951 8.423 1.00 98.12 227 PHE A O 1
ATOM 1839 N N . SER A 1 228 ? -4.045 -10.385 7.271 1.00 97.00 228 SER A N 1
ATOM 1840 C CA . SER A 1 228 ? -4.249 -11.376 6.204 1.00 97.00 228 SER A CA 1
ATOM 1841 C C . SER A 1 228 ? -3.804 -12.760 6.673 1.00 97.00 228 SER A C 1
ATOM 1843 O O . SER A 1 228 ? -2.772 -12.894 7.337 1.00 97.00 228 SER A O 1
ATOM 1845 N N . ASN A 1 229 ? -4.559 -13.795 6.301 1.00 94.25 229 ASN A N 1
ATOM 1846 C CA . ASN A 1 229 ? -4.200 -15.184 6.581 1.00 94.25 229 ASN A CA 1
ATOM 1847 C C . ASN A 1 229 ? -3.348 -15.827 5.465 1.00 94.25 229 ASN A C 1
ATOM 1849 O O . ASN A 1 229 ? -2.967 -16.989 5.595 1.00 94.25 229 ASN A O 1
ATOM 1853 N N . ASP A 1 230 ? -3.028 -15.101 4.387 1.00 89.06 230 ASP A N 1
ATOM 1854 C CA . ASP A 1 230 ? -2.351 -15.663 3.207 1.00 89.06 230 ASP A CA 1
ATOM 1855 C C . ASP A 1 230 ? -0.859 -15.968 3.457 1.00 89.06 230 ASP A C 1
ATOM 1857 O O . ASP A 1 230 ? -0.293 -16.880 2.853 1.00 89.06 230 ASP A O 1
ATOM 1861 N N . ASN A 1 231 ? -0.205 -15.242 4.376 1.00 84.81 231 ASN A N 1
ATOM 1862 C CA . ASN A 1 231 ? 1.199 -15.459 4.739 1.00 84.81 231 ASN A CA 1
ATOM 1863 C C . ASN A 1 231 ? 1.402 -15.461 6.258 1.00 84.81 231 ASN A C 1
ATOM 1865 O O . ASN A 1 231 ? 1.479 -14.415 6.895 1.00 84.81 231 ASN A O 1
ATOM 1869 N N . VAL A 1 232 ? 1.587 -16.653 6.829 1.00 80.25 232 VAL A N 1
ATOM 1870 C CA . VAL A 1 232 ? 1.759 -16.844 8.280 1.00 80.25 232 VAL A CA 1
ATOM 1871 C C . VAL A 1 232 ? 3.022 -16.162 8.822 1.00 80.25 232 VAL A C 1
ATOM 1873 O O . VAL A 1 232 ? 3.044 -15.728 9.970 1.00 80.25 232 VAL A O 1
ATOM 1876 N N . SER A 1 233 ? 4.084 -16.058 8.015 1.00 73.94 233 SER A N 1
ATOM 1877 C CA . SER A 1 233 ? 5.366 -15.503 8.473 1.00 73.94 233 SER A CA 1
ATOM 1878 C C . SER A 1 233 ? 5.361 -13.975 8.547 1.00 73.94 233 SER A C 1
ATOM 1880 O O . SER A 1 233 ? 5.976 -13.394 9.438 1.00 73.94 233 SER A O 1
ATOM 1882 N N . HIS A 1 234 ? 4.665 -13.333 7.610 1.00 82.94 234 HIS A N 1
ATOM 1883 C CA . HIS A 1 234 ? 4.622 -11.883 7.460 1.00 82.94 234 HIS A CA 1
ATOM 1884 C C . HIS A 1 234 ? 3.230 -11.471 6.973 1.00 82.94 234 HIS A C 1
ATOM 1886 O O . HIS A 1 234 ? 3.092 -11.065 5.816 1.00 82.94 234 HIS A O 1
ATOM 1892 N N . PRO A 1 235 ? 2.196 -11.613 7.819 1.00 88.50 235 PRO A N 1
ATOM 1893 C CA . PRO A 1 235 ? 0.848 -11.243 7.428 1.00 88.50 235 PRO A CA 1
ATOM 1894 C C . PRO A 1 235 ? 0.792 -9.742 7.156 1.00 88.50 235 PRO A C 1
ATOM 1896 O O . PRO A 1 235 ? 1.404 -8.940 7.871 1.00 88.50 235 PRO A O 1
ATOM 1899 N N . GLU A 1 236 ? 0.050 -9.363 6.119 1.00 95.06 236 GLU A N 1
ATOM 1900 C CA . GLU A 1 236 ? -0.348 -7.972 5.937 1.00 95.06 236 GLU A CA 1
ATOM 1901 C C . GLU A 1 236 ? -1.153 -7.526 7.159 1.00 95.06 236 GLU A C 1
ATOM 1903 O O . GLU A 1 236 ? -1.930 -8.308 7.710 1.00 95.06 236 GLU A O 1
ATOM 1908 N N . LEU A 1 237 ? -0.935 -6.287 7.592 1.00 97.19 237 LEU A N 1
ATOM 1909 C CA . LEU A 1 237 ? -1.537 -5.714 8.787 1.00 97.19 237 LEU A CA 1
ATOM 1910 C C . LEU A 1 237 ? -2.206 -4.394 8.422 1.00 97.19 237 LEU A C 1
ATOM 1912 O O . LEU A 1 237 ? -1.583 -3.531 7.806 1.00 97.19 237 LEU A O 1
ATOM 1916 N N . PHE A 1 238 ? -3.448 -4.234 8.862 1.00 98.31 238 PHE A N 1
ATOM 1917 C CA . PHE A 1 238 ? -4.181 -2.979 8.825 1.00 98.31 238 PHE A CA 1
ATOM 1918 C C . PHE A 1 238 ? -4.663 -2.617 10.226 1.00 98.31 238 PHE A C 1
ATOM 1920 O O . PHE A 1 238 ? -5.284 -3.448 10.888 1.00 98.31 238 PHE A O 1
ATOM 1927 N N . GLN A 1 239 ? -4.367 -1.409 10.707 1.00 97.81 239 GLN A N 1
ATOM 1928 C CA . GLN A 1 239 ? -4.655 -1.045 12.098 1.00 97.81 239 GLN A CA 1
ATOM 1929 C C . GLN A 1 239 ? -5.232 0.356 12.269 1.00 97.81 239 GLN A C 1
ATOM 1931 O O . GLN A 1 239 ? -4.803 1.309 11.624 1.00 97.81 239 GLN A O 1
ATOM 1936 N N . PHE A 1 240 ? -6.184 0.478 13.188 1.00 97.75 240 PHE A N 1
ATOM 1937 C CA . PHE A 1 240 ? -6.884 1.720 13.507 1.00 97.75 240 PHE A CA 1
ATOM 1938 C C . PHE A 1 240 ? -7.396 1.688 14.952 1.00 97.75 240 PHE A C 1
ATOM 1940 O O . PHE A 1 240 ? -7.288 0.673 15.646 1.00 97.75 240 PHE A O 1
ATOM 1947 N N . ALA A 1 241 ? -7.925 2.814 15.430 1.00 96.06 241 ALA A N 1
ATOM 1948 C CA . ALA A 1 241 ? -8.495 2.922 16.764 1.00 96.06 241 ALA A CA 1
ATOM 1949 C C . ALA A 1 241 ? -9.917 3.484 16.736 1.00 96.06 241 ALA A C 1
ATOM 1951 O O . ALA A 1 241 ? -10.230 4.371 15.946 1.00 96.06 241 ALA A O 1
ATOM 1952 N N . ASN A 1 242 ? -10.750 3.026 17.665 1.00 94.12 242 ASN A N 1
ATOM 1953 C CA . ASN A 1 242 ? -12.081 3.566 17.912 1.00 94.12 242 ASN A CA 1
ATOM 1954 C C . ASN A 1 242 ? -12.169 4.032 19.365 1.00 94.12 242 ASN A C 1
ATOM 1956 O O . ASN A 1 242 ? -11.814 3.286 20.273 1.00 94.12 242 ASN A O 1
ATOM 1960 N N . LYS A 1 243 ? -12.615 5.267 19.600 1.00 92.06 243 LYS A N 1
ATOM 1961 C CA . LYS A 1 243 ? -12.798 5.832 20.941 1.00 92.06 243 LYS A CA 1
ATOM 1962 C C . LYS A 1 243 ? -14.239 6.262 21.164 1.00 92.06 243 LYS A C 1
ATOM 1964 O O . LYS A 1 243 ? -14.783 7.056 20.394 1.00 92.06 243 LYS A O 1
ATOM 1969 N N . TYR A 1 244 ? -14.820 5.788 22.258 1.00 85.44 244 TYR A N 1
ATOM 1970 C CA . TYR A 1 244 ? -16.236 5.971 22.566 1.00 85.44 244 TYR A CA 1
ATOM 1971 C C . TYR A 1 244 ? -16.472 7.063 23.617 1.00 85.44 244 TYR A C 1
ATOM 1973 O O . TYR A 1 244 ? -15.533 7.582 24.232 1.00 85.44 244 TYR A O 1
ATOM 1981 N N . ASN A 1 245 ? -17.738 7.455 23.758 1.00 83.81 245 ASN A N 1
ATOM 1982 C CA . ASN A 1 245 ? -18.193 8.288 24.869 1.00 83.81 245 ASN A CA 1
ATOM 1983 C C . ASN A 1 245 ? -18.354 7.421 26.126 1.00 83.81 245 ASN A C 1
ATOM 1985 O O . ASN A 1 245 ? -18.600 6.223 26.000 1.00 83.81 245 ASN A O 1
ATOM 1989 N N . GLU A 1 246 ? -18.182 8.042 27.295 1.00 67.38 246 GLU A N 1
ATOM 1990 C CA . GLU A 1 246 ? -18.509 7.443 28.600 1.00 67.38 246 GLU A CA 1
ATOM 1991 C C . GLU A 1 246 ? -20.016 7.267 28.795 1.00 67.38 246 GLU A C 1
ATOM 1993 O O . GLU A 1 246 ? -20.780 8.105 28.255 1.00 67.38 246 GLU A O 1
#

Nearest PDB structures (foldseek):
  4ub2-assembly1_A  TM=4.106E-01  e=4.470E+00  Homo sapiens
  5v1g-assembly1_A  TM=4.086E-01  e=5.614E+00  Homo sapiens
  1wql-assembly1_B  TM=2.028E-01  e=1.352E+00  Pseudomonas fluorescens
  9jp5-assembly1_F  TM=2.359E-01  e=1.603E+00  Rhodococcus jostii RHA1
  3en1-assembly1_B  TM=2.222E-01  e=5.303E+00  Pseudomonas putida

Secondary structure (DSSP, 8-state):
--SSHHHHHHHHHHHHHHHHHHHHHHHHHT--------HHHHHHHHHHHHHHHHHHHHHHHHHHHTTT-SSPPSSEEE-SSSEEEEEEETTEE-PPPHHHHHHHHHHHHHHHHHHHHHT---TT-EEEEPPPEEEEEE-SSEEEEEEE-EEEEEETTEEEEEEGGGS-EEEE--HHHHHHHHHHHHHHHHHTTT---HHHHHHHHHHTTEEEEEEE-STTEEEEEEEESS-SSS--EEEEEEE---

pLDDT: mean 90.69, std 10.44, range [47.06, 98.69]

Foldseek 3Di:
DPPVVVVVVVVVVVVVVVVVVVVVVVVVVVPDPPPVPDVLVVVVVVLLVVQLLVLLVVLLLVCQVQQLAPDDDPAWDDPPVHTFHAQADALDGDQDDPVSSQVRSQVSSLVSSCVSPVVDDSPQKDKDKDRWGWGWDDDQFKIKIAIQMWIWTDDDPDIDIDGSNVPIDIGTDRVVLVSVLVVVQNVQCSPPVNDGPPVVSVVSCVVSQKDKDWDDDPQQKIKIWIWHPPDPVDTRIHIHMHHYDD